Protein AF-A0A968W0M1-F1 (afdb_monomer_lite)

Secondary structure (DSSP, 8-state):
-PEEEE---TTHHHHHHHTT--GGGEEEEE-----HHHHTTHHHHHHHHHHTT--S-EEEE--GGGHHHHHHHHHHH--TTTS-EEEE---SSS-EEEEE-SSEEEEEEE--SSS--EEEEEEEPPPPPEEPHHHHHHTT--HHHHHHHHTT--EE-TTSPEEPHHHHEE-SSPPPEEEE--S----GGGTTT-

Sequence (194 aa):
MGVFLFDCGEGTQLQLRRNRAPFGKINTILISHMHGDHVFGLFGLFSTFALLGLKHEITVIGPSEINPLIDFYKKHYGYTDMMPIAVVNPLPNEASLVLETSNVNIHAVPLTHKTTCFAYVVAEKPLDLNLRKDALQKYNIPVRSIYGIKKGGDFTLENGSVIPNHQLTLLPYKPRKYAFVTDTVYKESMCHIL

Radius of gyration: 22.19 Å; chains: 1; bounding box: 48×44×64 Å

Structure (mmCIF, N/CA/C/O backbone):
data_AF-A0A968W0M1-F1
#
_entry.id   AF-A0A968W0M1-F1
#
loop_
_atom_site.group_PDB
_atom_site.id
_atom_site.type_symbol
_atom_site.label_atom_id
_atom_site.label_alt_id
_atom_site.label_comp_id
_atom_site.label_asym_id
_atom_site.label_entity_id
_atom_site.label_seq_id
_atom_site.pdbx_PDB_ins_code
_atom_site.Cartn_x
_atom_site.Cartn_y
_atom_site.Cartn_z
_atom_site.occupancy
_atom_site.B_iso_or_equiv
_atom_site.auth_seq_id
_atom_site.auth_comp_id
_atom_site.auth_asym_id
_atom_site.auth_atom_id
_atom_site.pdbx_PDB_model_num
ATOM 1 N N . MET A 1 1 ? -6.845 10.656 4.278 1.00 54.47 1 MET A N 1
ATOM 2 C CA . MET A 1 1 ? -6.725 9.286 3.734 1.00 54.47 1 MET A CA 1
ATOM 3 C C . MET A 1 1 ? -5.915 9.381 2.458 1.00 54.47 1 MET A C 1
ATOM 5 O O . MET A 1 1 ? -6.266 10.207 1.621 1.00 54.47 1 MET A O 1
ATOM 9 N N . GLY A 1 2 ? -4.809 8.641 2.372 1.00 75.44 2 GLY A N 1
ATOM 10 C CA . GLY A 1 2 ? -4.030 8.536 1.137 1.00 75.44 2 GLY A CA 1
ATOM 11 C C . GLY A 1 2 ? -4.812 7.775 0.070 1.00 75.44 2 GLY A C 1
ATOM 12 O O . GLY A 1 2 ? -5.738 7.030 0.400 1.00 75.44 2 GLY A O 1
ATOM 13 N N . VAL A 1 3 ? -4.482 8.007 -1.196 1.00 91.94 3 VAL A N 1
ATOM 14 C CA . VAL A 1 3 ? -5.005 7.233 -2.326 1.00 91.94 3 VAL A CA 1
ATOM 15 C C . VAL A 1 3 ? -3.931 6.238 -2.746 1.00 91.94 3 VAL A C 1
ATOM 17 O O . VAL A 1 3 ? -2.769 6.611 -2.909 1.00 91.94 3 VAL A O 1
ATOM 20 N N . PHE A 1 4 ? -4.331 4.982 -2.920 1.00 95.88 4 PHE A N 1
ATOM 21 C CA . PHE A 1 4 ? -3.458 3.912 -3.386 1.00 95.88 4 PHE A CA 1
ATOM 22 C C . PHE A 1 4 ? -3.672 3.686 -4.878 1.00 95.88 4 PHE A C 1
ATOM 24 O O . PHE A 1 4 ? -4.815 3.614 -5.336 1.00 95.88 4 PHE A O 1
ATOM 31 N N . LEU A 1 5 ? -2.577 3.584 -5.623 1.00 97.69 5 LEU A N 1
ATOM 32 C CA . LEU A 1 5 ? -2.582 3.204 -7.030 1.00 97.69 5 LEU A CA 1
ATOM 33 C C . LEU A 1 5 ? -2.013 1.789 -7.151 1.00 97.69 5 LEU A C 1
ATOM 35 O O . LEU A 1 5 ? -0.884 1.560 -6.734 1.00 97.69 5 LEU A O 1
ATOM 39 N N . PHE A 1 6 ? -2.788 0.858 -7.701 1.00 98.06 6 PHE A N 1
ATOM 40 C CA . PHE A 1 6 ? -2.331 -0.500 -7.996 1.00 98.06 6 PHE A CA 1
ATOM 41 C C . PHE A 1 6 ? -1.929 -0.574 -9.464 1.00 98.06 6 PHE A C 1
ATOM 43 O O . PHE A 1 6 ? -2.760 -0.304 -10.331 1.00 98.06 6 PHE A O 1
ATOM 50 N N . ASP A 1 7 ? -0.668 -0.919 -9.704 1.00 98.44 7 ASP A N 1
ATOM 51 C CA . ASP A 1 7 ? 0.021 -0.866 -10.988 1.00 98.44 7 ASP A CA 1
ATOM 52 C C . ASP A 1 7 ? -0.008 0.509 -11.677 1.00 98.44 7 ASP A C 1
ATOM 54 O O . ASP A 1 7 ? -0.751 1.433 -11.340 1.00 98.44 7 ASP A O 1
ATOM 58 N N . CYS A 1 8 ? 0.890 0.693 -12.635 1.00 98.31 8 CYS A N 1
ATOM 59 C CA . CYS A 1 8 ? 1.039 1.938 -13.370 1.00 98.31 8 CYS A CA 1
ATOM 60 C C . CYS A 1 8 ? 1.467 1.663 -14.813 1.00 98.31 8 CYS A C 1
ATOM 62 O O . CYS A 1 8 ? 2.592 1.950 -15.225 1.00 98.31 8 CYS A O 1
ATOM 64 N N . GLY A 1 9 ? 0.539 1.115 -15.594 1.00 98.12 9 GLY A N 1
ATOM 65 C CA . GLY A 1 9 ? 0.711 0.928 -17.030 1.00 98.12 9 GLY A CA 1
ATOM 66 C C . GLY A 1 9 ? 0.814 2.235 -17.808 1.00 98.12 9 GLY A C 1
ATOM 67 O O . GLY A 1 9 ? 0.493 3.322 -17.307 1.00 98.12 9 GLY A O 1
ATOM 68 N N . GLU A 1 10 ? 1.249 2.139 -19.061 1.00 98.38 10 GLU A N 1
ATOM 69 C CA . GLU A 1 10 ? 1.346 3.293 -19.951 1.00 98.38 10 GLU A CA 1
ATOM 70 C C . GLU A 1 10 ? 0.016 4.070 -20.019 1.00 98.38 10 GLU A C 1
ATOM 72 O O . GLU A 1 10 ? -1.078 3.509 -20.065 1.00 98.38 10 GLU A O 1
ATOM 77 N N . GLY A 1 11 ? 0.095 5.402 -19.978 1.00 96.75 11 GLY A N 1
ATOM 78 C CA . GLY A 1 11 ? -1.090 6.259 -20.052 1.00 96.75 11 GLY A CA 1
ATOM 79 C C . GLY A 1 11 ? -1.921 6.344 -18.765 1.00 96.75 11 GLY A C 1
ATOM 80 O O . GLY A 1 11 ? -2.905 7.089 -18.753 1.00 96.75 11 GLY A O 1
ATOM 81 N N . THR A 1 12 ? -1.520 5.692 -17.664 1.00 97.81 12 THR A N 1
ATOM 82 C CA . THR A 1 12 ? -2.218 5.764 -16.360 1.00 97.81 12 THR A CA 1
ATOM 83 C C . THR A 1 12 ? -2.524 7.204 -15.940 1.00 97.81 12 THR A C 1
ATOM 85 O O . THR A 1 12 ? -3.661 7.527 -15.600 1.00 97.81 12 THR A O 1
ATOM 88 N N . GLN A 1 13 ? -1.559 8.121 -16.058 1.00 95.50 13 GLN A N 1
ATOM 89 C CA . GLN A 1 13 ? -1.766 9.541 -15.742 1.00 95.50 13 GLN A CA 1
ATOM 90 C C . GLN A 1 13 ? -2.890 10.205 -16.562 1.00 95.50 13 GLN A C 1
ATOM 92 O O . GLN A 1 13 ? -3.645 11.032 -16.045 1.00 95.50 13 GLN A O 1
ATOM 97 N N . LEU A 1 14 ? -3.040 9.824 -17.836 1.00 96.12 14 LEU A N 1
ATOM 98 C CA . LEU A 1 14 ? -4.084 10.349 -18.713 1.00 96.12 14 LEU A CA 1
ATOM 99 C C . LEU A 1 14 ? -5.446 9.808 -18.281 1.00 96.12 14 LEU A C 1
ATOM 101 O O . LEU A 1 14 ? -6.414 10.567 -18.236 1.00 96.12 14 LEU A O 1
ATOM 105 N N . GLN A 1 15 ? -5.515 8.524 -17.921 1.00 97.25 15 GLN A N 1
ATOM 106 C CA . GLN A 1 15 ? -6.741 7.892 -17.433 1.00 97.25 15 GLN A CA 1
ATOM 107 C C . GLN A 1 15 ? -7.182 8.466 -16.087 1.00 97.25 15 GLN A C 1
ATOM 109 O O . GLN A 1 15 ? -8.361 8.781 -15.918 1.00 97.25 15 GLN A O 1
ATOM 114 N N . LEU A 1 16 ? -6.246 8.693 -15.163 1.00 96.00 16 LEU A N 1
ATOM 115 C CA . LEU A 1 16 ? -6.521 9.348 -13.884 1.00 96.00 16 LEU A CA 1
ATOM 116 C C . LEU A 1 16 ? -7.116 10.745 -14.095 1.00 96.00 16 LEU A C 1
ATOM 118 O O . LEU A 1 16 ? -8.145 11.080 -13.506 1.00 96.00 16 LEU A O 1
ATOM 122 N N . ARG A 1 17 ? -6.523 11.544 -14.990 1.00 93.44 17 ARG A N 1
ATOM 123 C CA . ARG A 1 17 ? -7.027 12.884 -15.316 1.00 93.44 17 ARG A CA 1
ATOM 124 C C . ARG A 1 17 ? -8.404 12.839 -15.982 1.00 93.44 17 ARG A C 1
ATOM 126 O O . ARG A 1 17 ? -9.290 13.590 -15.578 1.00 93.44 17 ARG A O 1
ATOM 133 N N . ARG A 1 18 ? -8.596 11.966 -16.978 1.00 96.69 18 ARG A N 1
ATOM 134 C CA . ARG A 1 18 ? -9.872 11.800 -17.703 1.00 96.69 18 ARG A CA 1
ATOM 135 C C . ARG A 1 18 ? -11.020 11.449 -16.761 1.00 96.69 18 ARG A C 1
ATOM 137 O O . ARG A 1 18 ? -12.084 12.051 -16.854 1.00 96.69 18 ARG A O 1
ATOM 144 N N . ASN A 1 19 ? -10.774 10.542 -15.820 1.00 96.31 19 ASN A N 1
ATOM 145 C CA . ASN A 1 19 ? -11.776 10.086 -14.857 1.00 96.31 19 ASN A CA 1
ATOM 146 C C . ASN A 1 19 ? -11.888 10.983 -13.616 1.00 96.31 19 ASN A C 1
ATOM 148 O O . ASN A 1 19 ? -12.585 10.629 -12.669 1.00 96.31 19 ASN A O 1
ATOM 152 N N . ARG A 1 20 ? -11.208 12.141 -13.598 1.00 93.94 20 ARG A N 1
ATOM 153 C CA . ARG A 1 20 ? -11.171 13.064 -12.449 1.00 93.94 20 ARG A CA 1
ATOM 154 C C . ARG A 1 20 ? -10.776 12.355 -11.145 1.00 93.94 20 ARG A C 1
ATOM 156 O O . ARG A 1 20 ? -11.216 12.744 -10.063 1.00 93.94 20 ARG A O 1
ATOM 163 N N . ALA A 1 21 ? -9.948 11.315 -11.250 1.00 93.44 21 ALA A N 1
ATOM 164 C CA . ALA A 1 21 ? -9.422 10.617 -10.093 1.00 93.44 21 ALA A CA 1
ATOM 165 C C . ALA A 1 21 ? -8.549 11.592 -9.285 1.00 93.44 21 ALA A C 1
ATOM 167 O O . ALA A 1 21 ? -7.845 12.419 -9.875 1.00 93.44 21 ALA A O 1
ATOM 168 N N . PRO A 1 22 ? -8.563 11.522 -7.944 1.00 89.81 22 PRO A N 1
ATOM 169 C CA . PRO A 1 22 ? -7.821 12.438 -7.082 1.00 89.81 22 PRO A CA 1
ATOM 170 C C . PRO A 1 22 ? -6.317 12.110 -7.071 1.00 89.81 22 PRO A C 1
ATOM 172 O O . PRO A 1 22 ? -5.747 11.812 -6.026 1.00 89.81 22 PRO A O 1
ATOM 175 N N . PHE A 1 23 ? -5.657 12.155 -8.228 1.00 88.31 23 PHE A N 1
ATOM 176 C CA . PHE A 1 23 ? -4.290 11.664 -8.384 1.00 88.31 23 PHE A CA 1
ATOM 177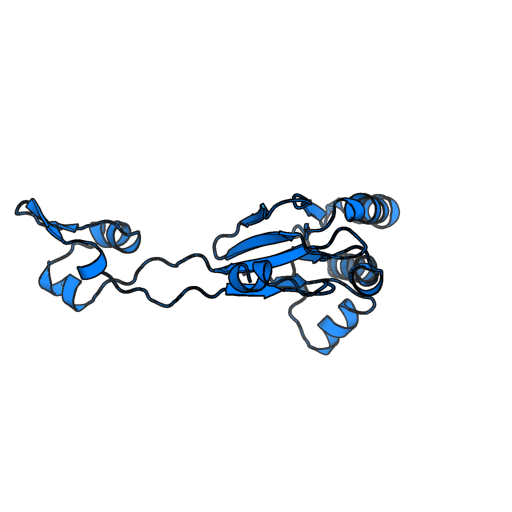 C C . PHE A 1 23 ? -3.254 12.472 -7.588 1.00 88.31 23 PHE A C 1
ATOM 179 O O . PHE A 1 23 ? -2.265 11.907 -7.145 1.00 88.31 23 PHE A O 1
ATOM 186 N N . GLY A 1 24 ? -3.516 13.752 -7.294 1.00 88.94 24 GLY A N 1
ATOM 187 C CA . GLY A 1 24 ? -2.685 14.549 -6.379 1.00 88.94 24 GLY A CA 1
ATOM 188 C C . GLY A 1 24 ? -2.722 14.082 -4.916 1.00 88.94 24 GLY A C 1
ATOM 189 O O . GLY A 1 24 ? -1.920 14.541 -4.111 1.00 88.94 24 GLY A O 1
ATOM 190 N N . LYS A 1 25 ? -3.642 13.175 -4.557 1.00 91.88 25 LYS A N 1
ATOM 191 C CA . LYS A 1 25 ? -3.696 12.512 -3.243 1.00 91.88 25 LYS A CA 1
ATOM 192 C C . LYS A 1 25 ? -3.039 11.127 -3.251 1.00 91.88 25 LYS A C 1
ATOM 194 O O . LYS A 1 25 ? -3.062 10.455 -2.217 1.00 91.88 25 LYS A O 1
ATOM 199 N N . ILE A 1 26 ? -2.510 10.680 -4.394 1.00 94.88 26 ILE A N 1
ATOM 200 C CA . ILE A 1 26 ? -1.759 9.427 -4.475 1.00 94.88 26 ILE A CA 1
ATOM 201 C C . ILE A 1 26 ? -0.446 9.626 -3.731 1.00 94.88 26 ILE A C 1
ATOM 203 O O . ILE A 1 26 ? 0.316 10.546 -4.024 1.00 94.88 26 ILE A O 1
ATOM 207 N N . ASN A 1 27 ? -0.211 8.766 -2.752 1.00 93.12 27 ASN A N 1
ATOM 208 C CA . ASN A 1 27 ? 1.012 8.743 -1.957 1.00 93.12 27 ASN A CA 1
ATOM 209 C C . ASN A 1 27 ? 1.624 7.341 -1.872 1.00 93.12 27 ASN A C 1
ATOM 211 O O . ASN A 1 27 ? 2.751 7.202 -1.410 1.00 93.12 27 ASN A O 1
ATOM 215 N N . THR A 1 28 ? 0.918 6.310 -2.343 1.00 96.94 28 THR A N 1
ATOM 216 C CA . THR A 1 28 ? 1.464 4.959 -2.463 1.00 96.94 28 THR A CA 1
ATOM 217 C C . THR A 1 28 ? 1.092 4.353 -3.808 1.00 96.94 28 THR A C 1
ATOM 219 O O . THR A 1 28 ? -0.075 4.377 -4.208 1.00 96.94 28 THR A O 1
ATOM 222 N N . ILE A 1 29 ? 2.090 3.796 -4.486 1.00 98.12 29 ILE A N 1
ATOM 223 C CA . ILE A 1 29 ? 1.943 3.031 -5.723 1.00 98.12 29 ILE A CA 1
ATOM 224 C C . ILE A 1 29 ? 2.388 1.600 -5.432 1.00 98.12 29 ILE A C 1
ATOM 226 O O . ILE A 1 29 ? 3.498 1.398 -4.948 1.00 98.12 29 ILE A O 1
ATOM 230 N N . LEU A 1 30 ? 1.530 0.622 -5.702 1.00 98.50 30 LEU A N 1
ATOM 231 C CA . LEU A 1 30 ? 1.778 -0.795 -5.467 1.00 98.50 30 LEU A CA 1
ATOM 232 C C . LEU A 1 30 ? 1.913 -1.505 -6.810 1.00 98.50 30 LEU A C 1
ATOM 234 O O . LEU A 1 30 ? 0.930 -1.634 -7.532 1.00 98.50 30 LEU A O 1
ATOM 238 N N . ILE A 1 31 ? 3.121 -1.939 -7.144 1.00 98.69 31 ILE A N 1
ATOM 239 C CA . ILE A 1 31 ? 3.444 -2.644 -8.382 1.00 98.69 31 ILE A CA 1
ATOM 240 C C . ILE A 1 31 ? 3.406 -4.143 -8.119 1.00 98.69 31 ILE A C 1
ATOM 242 O O . ILE A 1 31 ? 4.105 -4.641 -7.234 1.00 98.69 31 ILE A O 1
ATOM 246 N N . SER A 1 32 ? 2.566 -4.860 -8.858 1.00 98.06 32 SER A N 1
ATOM 247 C CA . SER A 1 32 ? 2.407 -6.308 -8.732 1.00 98.06 32 SER A CA 1
ATOM 248 C C . SER A 1 32 ? 3.637 -7.040 -9.260 1.00 98.06 32 SER A C 1
ATOM 250 O O . SER A 1 32 ? 4.184 -7.875 -8.545 1.00 98.06 32 SER A O 1
ATOM 252 N N . HIS A 1 33 ? 4.103 -6.699 -10.465 1.00 97.81 33 HIS A N 1
ATOM 253 C CA . HIS A 1 33 ? 5.263 -7.303 -11.125 1.00 97.81 33 HIS A CA 1
ATOM 254 C C . HIS A 1 33 ? 5.869 -6.379 -12.199 1.00 97.81 33 HIS A C 1
ATOM 256 O O . HIS A 1 33 ? 5.337 -5.310 -12.490 1.00 97.81 33 HIS A O 1
ATOM 262 N N . MET A 1 34 ? 6.998 -6.784 -12.794 1.00 97.62 34 MET A N 1
ATOM 263 C CA . MET A 1 34 ? 7.815 -5.932 -13.679 1.00 97.62 34 MET A CA 1
ATOM 264 C C . MET A 1 34 ? 7.479 -6.013 -15.179 1.00 97.62 34 MET A C 1
ATOM 266 O O . MET A 1 34 ? 8.323 -5.680 -16.013 1.00 97.62 34 MET A O 1
ATOM 270 N N . HIS A 1 35 ? 6.275 -6.446 -15.562 1.00 97.44 35 HIS A N 1
ATOM 271 C CA . HIS A 1 35 ? 5.858 -6.326 -16.961 1.00 97.44 35 HIS A CA 1
ATOM 272 C C . HIS A 1 35 ? 5.541 -4.871 -17.326 1.00 97.44 35 HIS A C 1
ATOM 274 O O . HIS A 1 35 ? 5.097 -4.072 -16.500 1.00 97.44 35 HIS A O 1
ATOM 280 N N . GLY A 1 36 ? 5.813 -4.508 -18.581 1.00 96.06 36 GLY A N 1
ATOM 281 C CA . GLY A 1 36 ? 5.775 -3.120 -19.040 1.00 96.06 36 GLY A CA 1
ATOM 282 C C . GLY A 1 36 ? 4.407 -2.456 -18.906 1.00 96.06 36 GLY A C 1
ATOM 283 O O . GLY A 1 36 ? 4.303 -1.301 -18.494 1.00 96.06 36 GLY A O 1
ATOM 284 N N . ASP A 1 37 ? 3.346 -3.209 -19.153 1.00 96.44 37 ASP A N 1
ATOM 285 C CA . ASP A 1 37 ? 1.956 -2.800 -18.974 1.00 96.44 37 ASP A CA 1
ATOM 286 C C . ASP A 1 37 ? 1.561 -2.545 -17.509 1.00 96.44 37 ASP A C 1
ATOM 288 O O . ASP A 1 37 ? 0.507 -1.962 -17.266 1.00 96.44 37 ASP A O 1
ATOM 292 N N . HIS A 1 38 ? 2.436 -2.851 -16.546 1.00 97.88 38 HIS A N 1
ATOM 293 C CA . HIS A 1 38 ? 2.269 -2.523 -15.129 1.00 97.88 38 HIS A CA 1
ATOM 294 C C . HIS A 1 38 ? 3.214 -1.413 -14.636 1.00 97.88 38 HIS A C 1
ATOM 296 O O . HIS A 1 38 ? 2.975 -0.870 -13.558 1.00 97.88 38 HIS A O 1
ATOM 302 N N . VAL A 1 39 ? 4.259 -1.029 -15.387 1.00 98.12 39 VAL A N 1
ATOM 303 C CA . VAL A 1 39 ? 5.286 -0.074 -14.898 1.00 98.12 39 VAL A CA 1
ATOM 304 C C . VAL A 1 39 ? 5.633 1.080 -15.841 1.00 98.12 39 VAL A C 1
ATOM 306 O O . VAL A 1 39 ? 6.180 2.087 -15.389 1.00 98.12 39 VAL A O 1
ATOM 309 N N . PHE A 1 40 ? 5.320 1.000 -17.137 1.00 97.88 40 PHE A N 1
ATOM 310 C CA . PHE A 1 40 ? 5.723 2.023 -18.117 1.00 97.88 40 PHE A CA 1
ATOM 311 C C . PHE A 1 40 ? 5.102 3.404 -17.862 1.00 97.88 40 PHE A C 1
ATOM 313 O O . PHE A 1 40 ? 5.644 4.423 -18.288 1.00 97.88 40 PHE A O 1
ATOM 320 N N . GLY A 1 41 ? 3.994 3.475 -17.124 1.00 97.81 41 GLY A N 1
ATOM 321 C CA . GLY A 1 41 ? 3.352 4.728 -16.739 1.00 97.81 41 GLY A CA 1
ATOM 322 C C . GLY A 1 41 ? 4.070 5.504 -15.637 1.00 97.81 41 GLY A C 1
ATOM 323 O O . GLY A 1 41 ? 3.803 6.702 -15.494 1.00 97.81 41 GLY A O 1
ATOM 324 N N . LEU A 1 42 ? 4.977 4.870 -14.882 1.00 96.81 42 LEU A N 1
ATOM 325 C CA . LEU A 1 42 ? 5.596 5.462 -13.690 1.00 96.81 42 LEU A CA 1
ATOM 326 C C . LEU A 1 42 ? 6.320 6.772 -13.999 1.00 96.81 42 LEU A C 1
ATOM 328 O O . LEU A 1 42 ? 6.110 7.767 -13.311 1.00 96.81 42 LEU A O 1
ATOM 332 N N . PHE A 1 43 ? 7.129 6.805 -15.059 1.00 94.69 43 PHE A N 1
ATOM 333 C CA . PHE A 1 43 ? 7.934 7.987 -15.385 1.00 94.69 43 PHE A CA 1
ATOM 334 C C . PHE A 1 43 ? 7.058 9.185 -15.741 1.00 94.69 43 PHE A C 1
ATOM 336 O O . PHE A 1 43 ? 7.294 10.293 -15.256 1.00 94.69 43 PHE A O 1
ATOM 343 N N . GLY A 1 44 ? 6.015 8.957 -16.545 1.00 93.75 44 GLY A N 1
ATOM 344 C CA . GLY A 1 44 ? 5.047 9.999 -16.869 1.00 93.75 44 GLY A CA 1
ATOM 345 C C . GLY A 1 44 ? 4.349 10.502 -15.609 1.00 93.75 44 GLY A C 1
ATOM 346 O O . GLY A 1 44 ? 4.307 11.708 -15.368 1.00 93.75 44 GLY A O 1
ATOM 347 N N . LEU A 1 45 ? 3.872 9.580 -14.768 1.00 9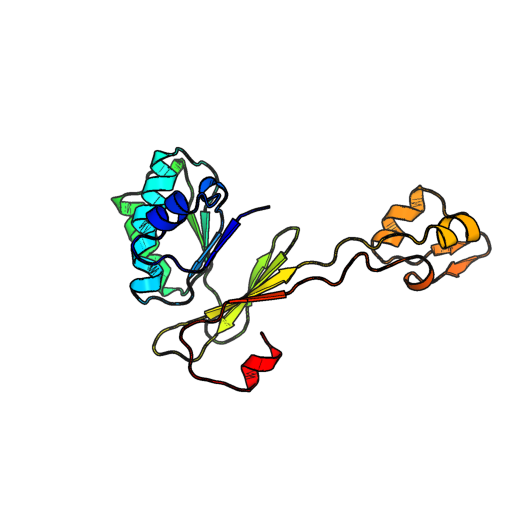5.12 45 LEU A N 1
ATOM 348 C CA . LEU A 1 45 ? 3.165 9.919 -13.539 1.00 95.12 45 LEU A CA 1
ATOM 349 C C . LEU A 1 45 ? 4.034 10.747 -12.580 1.00 95.12 45 LEU A C 1
ATOM 351 O O . LEU A 1 45 ? 3.586 11.796 -12.118 1.00 95.12 45 LEU A O 1
ATOM 355 N N . PHE A 1 46 ? 5.279 10.333 -12.331 1.00 93.94 46 PHE A N 1
ATOM 356 C CA . PHE A 1 46 ? 6.215 11.082 -11.489 1.00 93.94 46 PHE A CA 1
ATOM 357 C C . PHE A 1 46 ? 6.539 12.461 -12.065 1.00 93.94 46 PHE A C 1
ATOM 359 O O . PHE A 1 46 ? 6.558 13.440 -11.320 1.00 93.94 46 PHE A O 1
ATOM 366 N N . SER A 1 47 ? 6.728 12.558 -13.383 1.00 91.06 47 SER A N 1
ATOM 367 C CA . SER A 1 47 ? 6.955 13.843 -14.055 1.00 91.06 47 SER A CA 1
ATOM 368 C C . SER A 1 47 ? 5.758 14.775 -13.866 1.00 91.06 47 SER A C 1
ATOM 370 O O . SER A 1 47 ? 5.924 15.951 -13.554 1.00 91.06 47 SER A O 1
ATOM 372 N N . THR A 1 48 ? 4.536 14.248 -13.980 1.00 91.25 48 THR A N 1
ATOM 373 C CA . THR A 1 48 ? 3.306 15.006 -13.716 1.00 91.25 48 THR A CA 1
ATOM 374 C C . THR A 1 48 ? 3.215 15.459 -12.262 1.00 91.25 48 THR A C 1
ATOM 376 O O . THR A 1 48 ? 2.854 16.607 -12.008 1.00 91.25 48 THR A O 1
ATOM 379 N N . PHE A 1 49 ? 3.551 14.601 -11.298 1.00 91.56 49 PHE A N 1
ATOM 380 C CA . PHE A 1 49 ? 3.561 14.983 -9.883 1.00 91.56 49 PHE A CA 1
ATOM 381 C C . PHE A 1 49 ? 4.561 16.112 -9.605 1.00 91.56 49 PHE A C 1
ATOM 383 O O . PHE A 1 49 ? 4.204 17.091 -8.945 1.00 91.56 49 PHE A O 1
ATOM 390 N N . ALA A 1 50 ? 5.767 16.016 -10.170 1.00 88.75 50 ALA A N 1
ATOM 391 C CA . ALA A 1 50 ? 6.794 17.046 -10.059 1.00 88.75 50 ALA A CA 1
ATOM 392 C C . ALA A 1 50 ? 6.351 18.373 -10.702 1.00 88.75 50 ALA A C 1
ATOM 394 O O . ALA A 1 50 ? 6.467 19.425 -10.078 1.00 88.75 50 ALA A O 1
ATOM 395 N N . LEU A 1 51 ? 5.769 18.333 -11.908 1.00 88.69 51 LEU A N 1
ATOM 396 C CA . LEU A 1 51 ? 5.252 19.520 -12.606 1.00 88.69 51 LEU A CA 1
ATOM 397 C C . LEU A 1 51 ? 4.125 20.223 -11.842 1.00 88.69 51 LEU A C 1
ATOM 399 O O . LEU A 1 51 ? 3.991 21.442 -11.918 1.00 88.69 51 LEU A O 1
ATOM 403 N N . LEU A 1 52 ? 3.316 19.468 -11.100 1.00 88.50 52 LEU A N 1
ATOM 404 C CA . LEU A 1 52 ? 2.271 20.021 -10.237 1.00 88.50 52 LEU A CA 1
ATOM 405 C C . LEU A 1 52 ? 2.802 20.531 -8.893 1.00 88.50 52 LEU A C 1
ATOM 407 O O . LEU A 1 52 ? 2.024 21.058 -8.099 1.00 88.50 52 LEU A O 1
ATOM 411 N N . GLY A 1 53 ? 4.101 20.376 -8.626 1.00 88.50 53 GLY A N 1
ATOM 412 C CA . GLY A 1 53 ? 4.728 20.816 -7.387 1.00 88.50 53 GLY A CA 1
ATOM 413 C C . GLY A 1 53 ? 4.241 20.046 -6.161 1.00 88.50 53 GLY A C 1
ATOM 414 O O . GLY A 1 53 ? 4.159 20.629 -5.078 1.00 88.50 53 GLY A O 1
ATOM 415 N N . LEU A 1 54 ? 3.883 18.764 -6.315 1.00 88.81 54 LEU A N 1
ATOM 416 C CA . LEU A 1 54 ? 3.565 17.907 -5.172 1.00 88.81 54 LEU A CA 1
ATOM 417 C C . LEU A 1 54 ? 4.821 17.725 -4.315 1.00 88.81 54 LEU A C 1
ATOM 419 O O . LEU A 1 54 ? 5.892 17.440 -4.842 1.00 88.81 54 LEU A O 1
ATOM 423 N N . LYS A 1 55 ? 4.678 17.920 -2.999 1.00 87.88 55 LYS A N 1
ATOM 424 C CA . LYS A 1 55 ? 5.809 17.910 -2.053 1.00 87.88 55 LYS A CA 1
ATOM 425 C C . LYS A 1 55 ? 5.803 16.760 -1.055 1.00 87.88 55 LYS A C 1
ATOM 427 O O . LYS A 1 55 ? 6.698 16.653 -0.222 1.00 87.88 55 LYS A O 1
ATOM 432 N N . HIS A 1 56 ? 4.756 15.944 -1.067 1.00 89.31 56 HIS A N 1
ATOM 433 C CA . HIS A 1 56 ? 4.675 14.788 -0.185 1.00 89.31 56 HIS A CA 1
ATOM 434 C C . HIS A 1 56 ? 5.506 13.631 -0.736 1.00 89.31 56 HIS A C 1
ATOM 436 O O . HIS A 1 56 ? 5.713 13.516 -1.942 1.00 89.31 56 HIS A O 1
ATOM 442 N N . GLU A 1 57 ? 5.962 12.767 0.166 1.00 91.50 57 GLU A N 1
ATOM 443 C CA . GLU A 1 57 ? 6.652 11.538 -0.210 1.00 91.50 57 GLU A CA 1
ATOM 444 C C . GLU A 1 57 ? 5.723 10.595 -0.982 1.00 91.50 57 GLU A C 1
ATOM 446 O O . GLU A 1 57 ? 4.552 10.418 -0.627 1.00 91.50 57 GLU A O 1
ATOM 451 N N . ILE A 1 58 ? 6.269 9.973 -2.026 1.00 94.06 58 ILE A N 1
ATOM 452 C CA . ILE A 1 58 ? 5.635 8.884 -2.762 1.00 94.06 58 ILE A CA 1
ATOM 453 C C . ILE A 1 58 ? 6.305 7.572 -2.359 1.00 94.06 58 ILE A C 1
ATOM 455 O O . ILE A 1 58 ? 7.486 7.359 -2.629 1.00 94.06 58 ILE A O 1
ATOM 459 N N . THR A 1 59 ? 5.549 6.667 -1.750 1.00 96.56 59 THR A N 1
ATOM 460 C CA . THR A 1 59 ? 6.007 5.303 -1.476 1.00 96.56 59 THR A CA 1
ATOM 461 C C . THR A 1 59 ? 5.705 4.407 -2.674 1.00 96.56 59 THR A C 1
ATOM 463 O O . THR A 1 59 ? 4.554 4.267 -3.084 1.00 96.56 59 THR A O 1
ATOM 466 N N . VAL A 1 60 ? 6.722 3.765 -3.231 1.00 98.12 60 VAL A N 1
ATOM 467 C CA . VAL A 1 60 ? 6.579 2.735 -4.261 1.00 98.12 60 VAL A CA 1
ATOM 468 C C . VAL A 1 60 ? 6.816 1.379 -3.610 1.00 98.12 60 VAL A C 1
ATOM 470 O O . VAL A 1 60 ? 7.884 1.128 -3.063 1.00 98.12 60 VAL A O 1
ATOM 473 N N . ILE A 1 61 ? 5.816 0.509 -3.650 1.00 98.62 61 ILE A N 1
ATOM 474 C CA . ILE A 1 61 ? 5.885 -0.851 -3.119 1.00 98.62 61 ILE A CA 1
ATOM 475 C C . ILE A 1 61 ? 5.911 -1.804 -4.306 1.00 98.62 61 ILE A C 1
ATOM 477 O O . ILE A 1 61 ? 5.037 -1.717 -5.163 1.00 98.62 61 ILE A O 1
ATOM 481 N N . GLY A 1 62 ? 6.892 -2.694 -4.387 1.00 98.06 62 GLY A N 1
ATOM 482 C CA . GLY A 1 62 ? 6.977 -3.632 -5.505 1.00 98.06 62 GLY A CA 1
ATOM 483 C C . GLY A 1 62 ? 8.195 -4.547 -5.453 1.00 98.06 62 GLY A C 1
ATOM 484 O O . GLY A 1 62 ? 9.019 -4.411 -4.543 1.00 98.06 62 GLY A O 1
ATOM 485 N N . PRO A 1 63 ? 8.324 -5.472 -6.422 1.00 97.50 63 PRO A N 1
ATOM 486 C CA . PRO A 1 63 ? 9.474 -6.368 -6.528 1.00 97.50 63 PRO A CA 1
ATOM 487 C C . PRO A 1 63 ? 10.809 -5.617 -6.456 1.00 97.50 63 PRO A C 1
ATOM 489 O O . PRO A 1 63 ? 10.890 -4.461 -6.870 1.00 97.50 63 PRO A O 1
ATOM 492 N N . SER A 1 64 ? 11.861 -6.249 -5.929 1.00 97.69 64 SER A N 1
ATOM 493 C CA . SER A 1 64 ? 13.180 -5.608 -5.761 1.00 97.69 64 SER A CA 1
ATOM 494 C C . SER A 1 64 ? 13.779 -5.125 -7.085 1.00 97.69 64 SER A C 1
ATOM 496 O O . SER A 1 64 ? 14.536 -4.154 -7.126 1.00 97.69 64 SER A O 1
ATOM 498 N N . GLU A 1 65 ? 13.358 -5.742 -8.181 1.00 97.31 65 GLU A N 1
ATOM 499 C CA . GLU A 1 65 ? 13.665 -5.399 -9.561 1.00 97.31 65 GLU A CA 1
ATOM 500 C C . GLU A 1 65 ? 13.166 -4.000 -9.972 1.00 97.31 65 GLU A C 1
ATOM 502 O O . GLU A 1 65 ? 13.621 -3.470 -10.986 1.00 97.31 65 GLU A O 1
ATOM 507 N N . ILE A 1 66 ? 12.278 -3.361 -9.198 1.00 97.81 66 ILE A N 1
ATOM 508 C CA . ILE A 1 66 ? 11.854 -1.976 -9.443 1.00 97.81 66 ILE A CA 1
ATOM 509 C C . ILE A 1 66 ? 12.921 -0.953 -9.037 1.00 97.81 66 ILE A C 1
ATOM 511 O O . ILE A 1 66 ? 12.943 0.154 -9.578 1.00 97.81 66 ILE A O 1
ATOM 515 N N . ASN A 1 67 ? 13.824 -1.299 -8.114 1.00 97.75 67 ASN A N 1
ATOM 516 C CA . ASN A 1 67 ? 14.784 -0.349 -7.545 1.00 97.75 67 ASN A CA 1
ATOM 517 C C . ASN A 1 67 ? 15.666 0.303 -8.625 1.00 97.75 67 ASN A C 1
ATOM 519 O O . ASN A 1 67 ? 15.692 1.532 -8.678 1.00 97.75 67 ASN A O 1
ATOM 523 N N . PRO A 1 68 ? 16.284 -0.448 -9.564 1.00 97.31 68 PRO A N 1
ATOM 524 C CA . PRO A 1 68 ? 17.083 0.156 -10.630 1.00 97.31 68 PRO A CA 1
ATOM 525 C C . PRO A 1 68 ? 16.284 1.112 -11.525 1.00 97.31 68 PRO A C 1
ATOM 527 O O . PRO A 1 68 ? 16.829 2.111 -11.990 1.00 97.31 68 PRO A O 1
ATOM 530 N N . LEU A 1 69 ? 14.993 0.839 -11.755 1.00 95.75 69 LEU A N 1
ATOM 531 C CA . LEU A 1 69 ? 14.112 1.703 -12.545 1.00 95.75 69 LEU A CA 1
ATOM 532 C C . LEU A 1 69 ? 13.856 3.036 -11.825 1.00 95.75 69 LEU A C 1
ATOM 534 O O . LEU A 1 69 ? 13.927 4.104 -12.439 1.00 95.75 69 LEU A O 1
ATOM 538 N N . ILE A 1 70 ? 13.583 2.980 -10.518 1.00 95.50 70 ILE A N 1
ATOM 539 C CA . ILE A 1 70 ? 13.380 4.171 -9.686 1.00 95.50 70 ILE A CA 1
ATOM 540 C C . ILE A 1 70 ? 14.683 4.960 -9.541 1.00 95.50 70 ILE A C 1
ATOM 542 O O . ILE A 1 70 ? 14.669 6.183 -9.673 1.00 95.50 70 ILE A O 1
ATOM 546 N N . ASP A 1 71 ? 15.811 4.290 -9.324 1.00 94.81 71 ASP A N 1
ATOM 547 C CA . ASP A 1 71 ? 17.119 4.934 -9.199 1.00 94.81 71 ASP A CA 1
ATOM 548 C C . ASP A 1 71 ? 17.543 5.603 -10.506 1.00 94.81 71 ASP A C 1
ATOM 550 O O . ASP A 1 71 ? 18.038 6.732 -10.493 1.00 94.81 71 ASP A O 1
ATOM 554 N N . PHE A 1 72 ? 17.277 4.962 -11.648 1.00 94.88 72 PHE A N 1
ATOM 555 C CA . PHE A 1 72 ? 17.465 5.570 -12.961 1.00 94.88 72 PHE A CA 1
ATOM 556 C C . PHE A 1 72 ? 16.629 6.845 -13.106 1.00 94.88 72 PHE A C 1
ATOM 558 O O . PHE A 1 72 ? 17.161 7.889 -13.490 1.00 94.88 72 PHE A O 1
ATOM 565 N N . TYR A 1 73 ? 15.342 6.794 -12.745 1.00 92.94 73 TYR A N 1
ATOM 566 C CA . TYR A 1 73 ? 14.480 7.972 -12.786 1.00 92.94 73 TYR A CA 1
ATOM 567 C C . TYR A 1 73 ? 15.018 9.103 -11.906 1.00 92.94 73 TYR A C 1
ATOM 569 O O . TYR A 1 73 ? 15.182 10.228 -12.378 1.00 92.94 73 TYR A O 1
ATOM 577 N N . LYS A 1 74 ? 15.347 8.800 -10.645 1.00 90.69 74 LYS A N 1
ATOM 578 C CA . LYS A 1 74 ? 15.900 9.769 -9.690 1.00 90.69 74 LYS A CA 1
ATOM 579 C C . LYS A 1 74 ? 17.180 10.411 -10.223 1.00 90.69 74 LYS A C 1
ATOM 581 O O . LYS A 1 74 ? 17.310 11.627 -10.173 1.00 90.69 74 LYS A O 1
ATOM 586 N N . LYS A 1 75 ? 18.090 9.607 -10.778 1.00 91.50 75 LYS A N 1
ATOM 587 C CA . LYS A 1 75 ? 19.388 10.060 -11.293 1.00 91.50 75 LYS A CA 1
ATOM 588 C C . LYS A 1 75 ? 19.275 10.975 -12.513 1.00 91.50 75 LYS A C 1
ATOM 590 O O . LYS A 1 75 ? 20.084 11.888 -12.651 1.00 91.50 75 LYS A O 1
ATOM 595 N N . HIS A 1 76 ? 18.337 10.702 -13.419 1.00 90.69 76 HIS A N 1
ATOM 596 C CA . HIS A 1 76 ? 18.302 11.350 -14.736 1.00 90.69 76 HIS A CA 1
ATOM 597 C C . HIS A 1 76 ? 17.191 12.388 -14.905 1.00 90.69 76 HIS A C 1
ATOM 599 O O . HIS A 1 76 ? 17.353 13.320 -15.691 1.00 90.69 76 HIS A O 1
ATOM 605 N N . TYR A 1 77 ? 16.081 12.245 -14.182 1.00 85.56 77 TYR A N 1
ATOM 606 C CA . TYR A 1 77 ? 14.889 13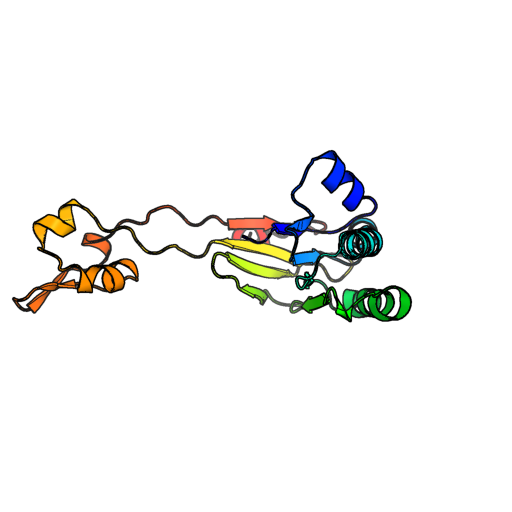.090 -14.331 1.00 85.56 77 TYR A CA 1
ATOM 607 C C . TYR A 1 77 ? 14.399 13.681 -13.006 1.00 85.56 77 TYR A C 1
ATOM 609 O O . TYR A 1 77 ? 13.517 14.538 -12.991 1.00 85.56 77 TYR A O 1
ATOM 617 N N . GLY A 1 78 ? 14.926 13.193 -11.885 1.00 68.69 78 GLY A N 1
ATOM 618 C CA . GLY A 1 78 ? 14.432 13.509 -10.562 1.00 68.69 78 GLY A CA 1
ATOM 619 C C . GLY A 1 78 ? 14.668 14.961 -10.151 1.00 68.69 78 GLY A C 1
ATOM 620 O O . GLY A 1 78 ? 15.783 15.341 -9.822 1.00 68.69 78 GLY A O 1
ATOM 621 N N . TYR A 1 79 ? 13.591 15.738 -10.016 1.00 64.56 79 TYR A N 1
ATOM 622 C CA . TYR A 1 79 ? 13.543 16.932 -9.156 1.00 64.56 79 TYR A CA 1
ATOM 623 C C . TYR A 1 79 ? 13.331 16.521 -7.679 1.00 64.56 79 TYR A C 1
ATOM 625 O O . TYR A 1 79 ? 12.439 17.020 -6.990 1.00 64.56 79 TYR A O 1
ATOM 633 N N . THR A 1 80 ? 14.081 15.515 -7.216 1.00 58.12 80 THR A N 1
ATOM 634 C CA . THR A 1 80 ? 13.751 14.688 -6.037 1.00 58.12 80 THR A CA 1
ATOM 635 C C . THR A 1 80 ? 13.787 15.418 -4.708 1.00 58.12 80 THR A C 1
ATOM 637 O O . THR A 1 80 ? 13.103 14.987 -3.785 1.00 58.12 80 THR A O 1
ATOM 640 N N . ASP A 1 81 ? 14.518 16.527 -4.604 1.00 63.94 81 ASP A N 1
ATOM 641 C CA . ASP A 1 81 ? 14.604 17.286 -3.350 1.00 63.94 81 ASP A CA 1
ATOM 642 C C . ASP A 1 81 ? 13.243 17.859 -2.931 1.00 63.94 81 ASP A C 1
ATOM 644 O O . ASP A 1 81 ? 13.009 18.123 -1.754 1.00 63.94 81 ASP A O 1
ATOM 648 N N . MET A 1 82 ? 12.323 18.033 -3.887 1.00 74.12 82 MET A N 1
ATOM 649 C CA . MET A 1 82 ? 10.974 18.527 -3.614 1.00 74.12 82 MET A CA 1
ATOM 650 C C . MET A 1 82 ? 9.936 17.413 -3.472 1.00 74.12 82 MET A C 1
ATOM 652 O O . MET A 1 82 ? 8.949 17.634 -2.781 1.00 74.12 82 MET A O 1
ATOM 656 N N . MET A 1 83 ? 10.146 16.241 -4.082 1.00 87.56 83 MET A N 1
ATOM 657 C CA . MET A 1 83 ? 9.232 15.093 -4.024 1.00 87.56 83 MET A CA 1
ATOM 658 C C . MET A 1 83 ? 10.029 13.798 -3.786 1.00 87.56 83 MET A C 1
ATOM 660 O O . MET A 1 83 ? 10.480 13.166 -4.751 1.00 87.56 83 MET A O 1
ATOM 664 N N . PRO A 1 84 ? 10.227 13.390 -2.520 1.00 90.38 84 PRO A N 1
ATOM 665 C CA . PRO A 1 84 ? 10.975 12.181 -2.211 1.00 90.38 84 PRO A CA 1
ATOM 666 C C . PRO A 1 84 ? 10.204 10.933 -2.656 1.00 90.38 84 PRO A C 1
ATOM 668 O O . PRO A 1 84 ? 8.978 10.865 -2.556 1.00 90.38 84 PRO A O 1
ATOM 671 N N . ILE A 1 85 ? 10.938 9.933 -3.153 1.00 94.06 85 ILE A N 1
ATOM 672 C CA . ILE A 1 85 ? 10.385 8.628 -3.533 1.00 94.06 85 ILE A CA 1
ATOM 673 C C . ILE A 1 85 ? 11.035 7.558 -2.656 1.00 94.06 85 ILE A C 1
ATOM 675 O O . ILE A 1 85 ? 12.226 7.267 -2.815 1.00 94.06 85 ILE A O 1
ATOM 679 N N . ALA A 1 86 ? 10.257 6.965 -1.755 1.00 95.06 86 ALA A N 1
ATOM 680 C CA . ALA A 1 86 ? 10.664 5.823 -0.942 1.00 95.06 86 ALA A CA 1
ATOM 681 C C . ALA A 1 86 ? 10.299 4.519 -1.659 1.00 95.06 86 ALA A C 1
ATOM 683 O O . ALA A 1 86 ? 9.268 4.456 -2.328 1.00 95.06 86 ALA A O 1
ATOM 684 N N . VAL A 1 87 ? 11.124 3.479 -1.524 1.00 97.75 87 VAL A N 1
ATOM 685 C CA . VAL A 1 87 ? 10.848 2.165 -2.122 1.00 97.75 87 VAL A CA 1
ATOM 686 C C . VAL A 1 87 ? 10.790 1.100 -1.034 1.00 97.75 87 VAL A C 1
ATOM 688 O O . VAL A 1 87 ? 11.650 1.069 -0.156 1.00 97.75 87 VAL A O 1
ATOM 691 N N . VAL A 1 88 ? 9.771 0.244 -1.087 1.00 98.31 88 VAL A N 1
ATOM 692 C CA . VAL A 1 88 ? 9.575 -0.889 -0.176 1.00 98.31 88 VAL A CA 1
ATOM 693 C C . VAL A 1 88 ? 9.475 -2.160 -1.006 1.00 98.31 88 VAL A C 1
ATOM 695 O O . VAL A 1 88 ? 8.607 -2.276 -1.872 1.00 98.31 88 VAL A O 1
ATOM 698 N N . ASN A 1 89 ? 10.343 -3.129 -0.726 1.00 98.31 89 ASN A N 1
ATOM 699 C CA . ASN A 1 89 ? 10.337 -4.406 -1.427 1.00 98.31 89 ASN A CA 1
ATOM 700 C C . ASN A 1 89 ? 9.748 -5.504 -0.530 1.00 98.31 89 ASN A C 1
ATOM 702 O O . ASN A 1 89 ? 10.283 -5.738 0.556 1.00 98.31 89 ASN A O 1
ATOM 706 N N . PRO A 1 90 ? 8.657 -6.171 -0.950 1.00 97.19 90 PRO A N 1
ATOM 707 C CA . PRO A 1 90 ? 8.118 -7.324 -0.239 1.00 97.19 90 PRO A CA 1
ATOM 708 C C . PRO A 1 90 ? 9.094 -8.503 -0.173 1.00 97.19 90 PRO A C 1
ATOM 710 O O . PRO A 1 90 ? 9.987 -8.635 -1.015 1.00 97.19 90 PRO A O 1
ATOM 713 N N . LEU A 1 91 ? 8.864 -9.416 0.774 1.00 93.00 91 LEU A N 1
ATOM 714 C CA . LEU A 1 91 ? 9.572 -10.696 0.799 1.00 93.00 91 LEU A CA 1
ATOM 715 C C . LEU A 1 91 ? 9.049 -11.601 -0.333 1.00 93.00 91 LEU A C 1
ATOM 717 O O . LEU A 1 91 ? 7.842 -11.801 -0.439 1.00 93.00 91 LEU A O 1
ATOM 721 N N . PRO A 1 92 ? 9.920 -12.183 -1.178 1.00 90.12 92 PRO A N 1
ATOM 722 C CA . PRO A 1 92 ? 9.488 -12.886 -2.389 1.00 90.12 92 PRO A CA 1
ATOM 723 C C . PRO A 1 92 ? 8.814 -14.237 -2.127 1.00 90.12 92 PRO A C 1
ATOM 725 O O . PRO A 1 92 ? 8.108 -14.737 -2.995 1.00 90.12 92 PRO A O 1
ATOM 728 N N . ASN A 1 93 ? 9.026 -14.837 -0.952 1.00 89.62 93 ASN A N 1
ATOM 729 C CA . ASN A 1 93 ? 8.634 -16.223 -0.674 1.00 89.62 93 ASN A CA 1
ATOM 730 C C . ASN A 1 93 ? 7.565 -16.363 0.416 1.00 89.62 93 ASN A C 1
ATOM 732 O O . ASN A 1 93 ? 7.062 -17.463 0.636 1.00 89.62 93 ASN A O 1
ATOM 736 N N . GLU A 1 94 ? 7.198 -15.276 1.091 1.00 90.94 94 GLU A N 1
ATOM 737 C CA . GLU A 1 94 ? 6.180 -15.294 2.137 1.00 90.94 94 GLU A CA 1
ATOM 738 C C . GLU A 1 94 ? 5.377 -13.998 2.168 1.00 90.94 94 GLU A C 1
ATOM 740 O O . GLU A 1 94 ? 5.795 -12.970 1.639 1.00 90.94 94 GLU A O 1
ATOM 745 N N . ALA A 1 95 ? 4.192 -14.056 2.777 1.00 93.19 95 ALA A N 1
ATOM 746 C CA . ALA A 1 95 ? 3.382 -12.866 2.958 1.00 93.19 95 ALA A CA 1
ATOM 747 C C . ALA A 1 95 ? 4.069 -11.905 3.936 1.00 93.19 95 ALA A C 1
ATOM 749 O O . ALA A 1 95 ? 4.460 -12.301 5.032 1.00 93.19 95 ALA A O 1
ATOM 750 N N . SER A 1 96 ? 4.162 -10.632 3.565 1.00 94.62 96 SER A N 1
ATOM 751 C CA . SER A 1 96 ? 4.827 -9.608 4.376 1.00 94.62 96 SER A CA 1
ATOM 752 C C . SER A 1 96 ? 3.963 -8.358 4.506 1.00 94.62 96 SER A C 1
ATOM 754 O O . SER A 1 96 ? 3.354 -7.922 3.526 1.00 94.62 96 SER A O 1
ATOM 756 N N . LEU A 1 97 ? 3.922 -7.758 5.699 1.00 97.06 97 LEU A N 1
ATOM 757 C CA . LEU A 1 97 ? 3.344 -6.429 5.909 1.00 97.06 97 LEU A CA 1
ATOM 758 C C . LEU A 1 97 ? 4.246 -5.390 5.229 1.00 97.06 97 LEU A C 1
ATOM 760 O O . LEU A 1 97 ? 5.411 -5.256 5.589 1.00 97.06 97 LEU A O 1
ATOM 764 N N . VAL A 1 98 ? 3.708 -4.666 4.248 1.00 97.69 98 VAL A N 1
ATOM 765 C CA . VAL A 1 98 ? 4.472 -3.713 3.418 1.00 97.69 98 VAL A CA 1
ATOM 766 C C . VAL A 1 98 ? 4.094 -2.261 3.670 1.00 97.69 98 VAL A C 1
ATOM 768 O O . VAL A 1 98 ? 4.861 -1.358 3.350 1.00 97.69 98 VAL A O 1
ATOM 771 N N . LEU A 1 99 ? 2.919 -2.020 4.251 1.00 96.62 99 LEU A N 1
ATOM 772 C CA . LEU A 1 99 ? 2.515 -0.692 4.685 1.00 96.62 99 LEU A CA 1
ATOM 773 C C . LEU A 1 99 ? 1.569 -0.784 5.874 1.00 96.62 99 LEU A C 1
ATOM 775 O O . LEU A 1 99 ? 0.552 -1.479 5.829 1.00 96.62 99 LEU A O 1
ATOM 779 N N . GLU A 1 100 ? 1.864 0.003 6.900 1.00 95.19 100 GLU A N 1
ATOM 780 C CA . GLU A 1 100 ? 0.979 0.225 8.030 1.00 95.19 100 GLU A CA 1
ATOM 781 C C . GLU A 1 100 ? 0.594 1.704 8.094 1.00 95.19 100 GLU A C 1
ATOM 783 O O . GLU A 1 100 ? 1.439 2.591 8.182 1.00 95.19 100 GLU A O 1
ATOM 788 N N . THR A 1 101 ? -0.707 1.980 8.052 1.00 92.12 101 THR A N 1
ATOM 789 C CA . THR A 1 101 ? -1.249 3.333 8.233 1.00 92.12 101 THR A CA 1
ATOM 790 C C . THR A 1 101 ? -2.127 3.380 9.481 1.00 92.12 101 THR A C 1
ATOM 792 O O . THR A 1 101 ? -2.363 2.365 10.134 1.00 92.12 101 THR A O 1
ATOM 795 N N . SER A 1 102 ? -2.685 4.544 9.815 1.00 89.56 102 SER A N 1
ATOM 796 C CA . SER A 1 102 ? -3.659 4.642 10.909 1.00 89.56 102 SER A CA 1
ATOM 797 C C . SER A 1 102 ? -4.965 3.880 10.647 1.00 89.56 102 SER A C 1
ATOM 799 O O . SER A 1 102 ? -5.626 3.497 11.606 1.00 89.56 102 SER A O 1
ATOM 801 N N . ASN A 1 103 ? -5.329 3.632 9.381 1.00 90.06 103 ASN A N 1
ATOM 802 C CA . ASN A 1 103 ? -6.637 3.069 9.015 1.00 90.06 103 ASN A CA 1
ATOM 803 C C . ASN A 1 103 ? -6.565 1.696 8.344 1.00 90.06 103 ASN A C 1
ATOM 805 O O . ASN A 1 103 ? -7.557 0.977 8.351 1.00 90.06 103 ASN A O 1
ATOM 809 N N . VAL A 1 104 ? -5.440 1.343 7.724 1.00 94.44 104 VAL A N 1
ATOM 810 C CA . VAL A 1 104 ? -5.285 0.086 6.980 1.00 94.44 104 VAL A CA 1
ATOM 811 C C . VAL A 1 104 ? -3.903 -0.523 7.174 1.00 94.44 104 VAL A C 1
ATOM 813 O O . VAL A 1 104 ? -2.924 0.208 7.352 1.00 94.44 104 VAL A O 1
ATOM 816 N N . ASN A 1 105 ? -3.851 -1.847 7.059 1.00 96.00 105 ASN A N 1
ATOM 817 C CA . ASN A 1 105 ? -2.642 -2.633 6.843 1.00 96.00 105 ASN A CA 1
ATOM 818 C C . ASN A 1 105 ? -2.650 -3.172 5.414 1.00 96.00 105 ASN A C 1
ATOM 820 O O . ASN A 1 105 ? -3.671 -3.699 4.963 1.00 96.00 105 ASN A O 1
ATOM 824 N N . ILE A 1 106 ? -1.518 -3.075 4.722 1.00 97.06 106 ILE A N 1
ATOM 825 C CA . ILE A 1 106 ? -1.329 -3.676 3.404 1.00 97.06 106 ILE A CA 1
ATOM 826 C C . ILE A 1 106 ? -0.294 -4.784 3.510 1.00 97.06 106 ILE A C 1
ATOM 828 O O . ILE A 1 106 ? 0.838 -4.545 3.931 1.00 97.06 106 ILE A O 1
ATOM 832 N N . HIS A 1 107 ? -0.688 -5.985 3.100 1.00 97.19 107 HIS A N 1
ATOM 833 C CA . HIS A 1 107 ? 0.201 -7.132 2.978 1.00 97.19 107 HIS A CA 1
ATOM 834 C C . HIS A 1 107 ? 0.442 -7.432 1.507 1.00 97.19 107 HIS A C 1
ATOM 836 O O . HIS A 1 107 ? -0.497 -7.420 0.711 1.00 97.19 107 HIS A O 1
ATOM 842 N N . ALA A 1 108 ? 1.687 -7.724 1.163 1.00 97.31 108 ALA A N 1
ATOM 843 C CA . ALA A 1 108 ? 2.037 -8.325 -0.111 1.00 97.31 108 ALA A CA 1
ATOM 844 C C . ALA A 1 108 ? 2.067 -9.844 0.055 1.00 97.31 108 ALA A C 1
ATOM 846 O O . ALA A 1 108 ? 2.600 -10.345 1.047 1.00 97.31 108 ALA A O 1
ATOM 847 N N . VAL A 1 109 ? 1.487 -10.566 -0.899 1.00 95.69 109 VAL A N 1
ATOM 848 C CA . VAL A 1 109 ? 1.423 -12.031 -0.905 1.00 95.69 109 VAL A CA 1
ATOM 849 C C . VAL A 1 109 ? 2.024 -12.531 -2.218 1.00 95.69 109 VAL A C 1
ATOM 851 O O . VAL A 1 109 ? 1.505 -12.161 -3.273 1.00 95.69 109 VAL A O 1
ATOM 854 N N . PRO A 1 110 ? 3.085 -13.357 -2.188 1.00 94.88 110 PRO A N 1
ATOM 855 C CA . PRO A 1 110 ? 3.687 -13.895 -3.402 1.00 94.88 110 PRO A CA 1
ATOM 856 C C . PRO A 1 110 ? 2.693 -14.682 -4.259 1.00 94.88 110 PRO A C 1
ATOM 858 O O . PRO A 1 110 ? 1.937 -15.519 -3.755 1.00 94.88 110 PRO A O 1
ATOM 861 N N . LEU A 1 111 ? 2.723 -14.431 -5.564 1.00 93.69 111 LEU A N 1
ATOM 862 C CA . LEU A 1 111 ? 1.921 -15.112 -6.578 1.00 93.69 111 LEU A CA 1
ATOM 863 C C . LEU A 1 111 ? 2.765 -16.083 -7.402 1.00 93.69 111 LEU A C 1
ATOM 865 O O . LEU A 1 111 ? 3.992 -16.100 -7.339 1.00 93.69 111 LEU A O 1
ATOM 869 N N . THR A 1 112 ? 2.092 -16.936 -8.174 1.00 91.88 112 THR A N 1
ATOM 870 C CA . THR A 1 112 ? 2.759 -17.874 -9.084 1.00 91.88 112 THR A CA 1
ATOM 871 C C . THR A 1 112 ? 2.677 -17.329 -10.505 1.00 91.88 112 THR A C 1
ATOM 873 O O . THR A 1 112 ? 1.666 -17.482 -11.193 1.00 91.88 112 THR A O 1
ATOM 876 N N . HIS A 1 113 ? 3.759 -16.682 -10.929 1.00 92.12 113 HIS A N 1
ATOM 877 C CA . HIS A 1 113 ? 3.883 -16.006 -12.216 1.00 92.12 113 HIS A CA 1
ATOM 878 C C . HIS A 1 113 ? 5.295 -16.199 -12.805 1.00 92.12 113 HIS A C 1
ATOM 880 O O . HIS A 1 113 ? 6.174 -16.751 -12.147 1.00 92.12 113 HIS A O 1
ATOM 886 N N . LYS A 1 114 ? 5.523 -15.787 -14.062 1.00 91.06 114 LYS A N 1
ATOM 887 C CA . LYS A 1 114 ? 6.829 -15.948 -14.741 1.00 91.06 114 LYS A CA 1
ATOM 888 C C . LYS A 1 114 ? 7.945 -15.103 -14.120 1.00 91.06 114 LYS A C 1
ATOM 890 O O . LYS A 1 114 ? 9.109 -15.475 -14.207 1.00 91.06 114 LYS A O 1
ATOM 895 N N . THR A 1 115 ? 7.582 -13.962 -13.549 1.00 92.69 115 THR A N 1
ATOM 896 C CA . THR A 1 115 ? 8.467 -13.036 -12.836 1.00 92.69 115 THR A CA 1
ATOM 897 C C . THR A 1 115 ? 7.984 -12.886 -11.395 1.00 92.69 115 THR A C 1
ATOM 899 O O . THR A 1 115 ? 6.867 -13.304 -11.073 1.00 92.69 115 THR A O 1
ATOM 902 N N . THR A 1 116 ? 8.814 -12.303 -10.526 1.00 95.75 116 THR A N 1
ATOM 903 C CA . THR A 1 116 ? 8.431 -11.955 -9.152 1.00 95.75 116 THR A CA 1
ATOM 904 C C . THR A 1 116 ? 7.138 -11.138 -9.172 1.00 95.75 116 THR A C 1
ATOM 906 O O . THR A 1 116 ? 7.093 -10.058 -9.764 1.00 95.75 116 THR A O 1
ATOM 909 N N . CYS A 1 117 ? 6.082 -11.673 -8.556 1.00 96.44 117 CYS A N 1
ATOM 910 C CA . CYS A 1 117 ? 4.744 -11.102 -8.610 1.00 96.44 117 CYS A CA 1
ATOM 911 C C . CYS A 1 117 ? 4.053 -11.185 -7.251 1.00 96.44 117 CYS A C 1
ATOM 913 O O . CYS A 1 117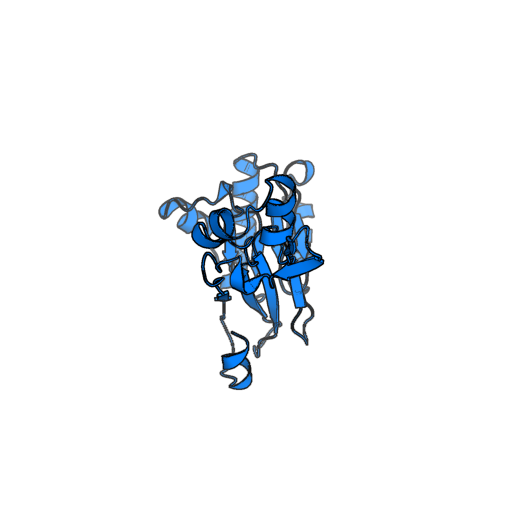 ? 4.170 -12.192 -6.548 1.00 96.44 117 CYS A O 1
ATOM 915 N N . PHE A 1 118 ? 3.309 -10.139 -6.901 1.00 97.00 118 PHE A N 1
ATOM 916 C CA . PHE A 1 118 ? 2.595 -10.038 -5.636 1.00 97.00 118 PHE A CA 1
ATOM 917 C C . PHE A 1 118 ? 1.130 -9.659 -5.834 1.00 97.00 118 PHE A C 1
ATOM 919 O O . PHE A 1 118 ? 0.794 -8.764 -6.609 1.00 97.00 118 PHE A O 1
ATOM 926 N N . ALA A 1 119 ? 0.268 -10.291 -5.044 1.00 96.56 119 ALA A N 1
ATOM 927 C CA . ALA A 1 119 ? -1.039 -9.756 -4.708 1.00 96.56 119 ALA A CA 1
ATOM 928 C C . ALA A 1 119 ? -0.897 -8.778 -3.544 1.00 96.56 119 ALA A C 1
ATOM 930 O O . ALA A 1 119 ? -0.024 -8.938 -2.686 1.00 96.56 119 ALA A O 1
ATOM 931 N N . TYR A 1 120 ? -1.811 -7.818 -3.464 1.00 97.50 120 TYR A N 1
ATOM 932 C CA . TYR A 1 120 ? -1.878 -6.886 -2.345 1.00 97.50 120 TYR A CA 1
ATOM 933 C C . TYR A 1 120 ? -3.204 -7.010 -1.617 1.00 97.50 120 TYR A C 1
ATOM 935 O O . TYR A 1 120 ? -4.273 -6.812 -2.192 1.00 97.50 120 TYR A O 1
ATOM 943 N N . VAL A 1 121 ? -3.129 -7.299 -0.324 1.00 96.50 121 VAL A N 1
ATOM 944 C CA . VAL A 1 121 ? -4.281 -7.403 0.564 1.00 96.50 121 VAL A CA 1
ATOM 945 C C . VAL A 1 121 ? -4.332 -6.171 1.454 1.00 96.50 121 VAL A C 1
ATOM 947 O O . VAL A 1 121 ? -3.510 -6.009 2.356 1.00 96.50 121 VAL A O 1
ATOM 950 N N . VAL A 1 122 ? -5.320 -5.314 1.216 1.00 96.12 122 VAL A N 1
ATOM 951 C CA . VAL A 1 122 ? -5.624 -4.137 2.031 1.00 96.12 122 VAL A CA 1
ATOM 952 C C . VAL A 1 122 ? -6.710 -4.500 3.032 1.00 96.12 122 VAL A C 1
ATOM 954 O O . VAL A 1 122 ? -7.847 -4.782 2.655 1.00 96.12 122 VAL A O 1
ATOM 957 N N . ALA A 1 123 ? -6.372 -4.471 4.315 1.00 94.94 123 ALA A N 1
ATOM 958 C CA . ALA A 1 123 ? -7.305 -4.725 5.403 1.00 94.94 123 ALA A CA 1
ATOM 959 C C . ALA A 1 123 ? -7.495 -3.459 6.239 1.00 94.94 123 ALA A C 1
ATOM 961 O O . ALA A 1 123 ? -6.521 -2.858 6.696 1.00 94.94 123 ALA A O 1
ATOM 962 N N . GLU A 1 124 ? -8.746 -3.056 6.457 1.00 93.75 124 GLU A N 1
ATOM 963 C CA . GLU A 1 124 ? -9.067 -1.988 7.400 1.00 93.75 124 GLU A CA 1
ATOM 964 C C . GLU A 1 124 ? -8.715 -2.408 8.825 1.00 93.75 124 GLU A C 1
ATOM 966 O O . GLU A 1 124 ? -9.017 -3.518 9.269 1.00 93.75 124 GLU A O 1
ATOM 971 N N . LYS A 1 125 ? -8.103 -1.486 9.564 1.00 90.44 125 LYS A N 1
ATOM 972 C CA . LYS A 1 125 ? -7.935 -1.622 11.003 1.00 90.44 125 LYS A CA 1
ATOM 973 C C . LYS A 1 125 ? -9.295 -1.440 11.678 1.00 90.44 125 LYS A C 1
ATOM 975 O O . LYS A 1 125 ? -10.075 -0.583 11.252 1.00 90.44 125 LYS A O 1
ATOM 980 N N . PRO A 1 126 ? -9.597 -2.222 12.725 1.00 84.81 126 PRO A N 1
ATOM 981 C CA . PRO A 1 126 ? -10.805 -2.003 13.500 1.00 84.81 126 PRO A CA 1
ATOM 982 C C . PRO A 1 126 ? -10.775 -0.596 14.106 1.00 84.81 126 PRO A C 1
ATOM 984 O O . PRO A 1 126 ? -9.772 -0.191 14.696 1.00 84.81 126 PRO A O 1
ATOM 987 N N . LEU A 1 127 ? -11.871 0.152 13.954 1.00 82.75 127 LEU A N 1
ATOM 988 C CA . LEU A 1 127 ? -12.060 1.377 14.727 1.00 82.75 127 LEU A CA 1
ATOM 989 C C . LEU A 1 127 ? -12.345 1.041 16.187 1.00 82.75 127 LEU A C 1
ATOM 991 O O . LEU A 1 127 ? -12.754 -0.070 16.532 1.00 82.75 127 LEU A O 1
ATOM 995 N N . ASP A 1 128 ? -12.195 2.063 17.021 1.00 83.69 128 ASP A N 1
ATOM 996 C CA . ASP A 1 128 ? -12.650 2.036 18.401 1.00 83.69 128 ASP A CA 1
ATOM 997 C C . ASP A 1 128 ? -14.120 1.614 18.481 1.00 83.69 128 ASP A C 1
ATOM 999 O O . ASP A 1 128 ? -14.965 2.027 17.677 1.00 83.69 128 ASP A O 1
ATOM 1003 N N . LEU A 1 129 ? -14.429 0.814 19.494 1.00 86.88 129 LEU A N 1
ATOM 1004 C CA . LEU A 1 129 ? -15.771 0.304 19.710 1.00 86.88 129 LEU A CA 1
ATOM 1005 C C . LEU A 1 129 ? -16.719 1.446 20.082 1.00 86.88 129 LEU A C 1
ATOM 1007 O O . LEU A 1 129 ? -16.332 2.416 20.738 1.00 86.88 129 LEU A O 1
ATOM 1011 N N . ASN A 1 130 ? -17.987 1.330 19.700 1.00 88.19 130 ASN A N 1
ATOM 1012 C CA . ASN A 1 130 ? -19.011 2.271 20.139 1.00 88.19 130 ASN A CA 1
ATOM 1013 C C . ASN A 1 130 ? -19.570 1.830 21.486 1.00 88.19 130 ASN A C 1
ATOM 1015 O O . ASN A 1 130 ? -19.875 0.656 21.668 1.00 88.19 130 ASN A O 1
ATOM 1019 N N . LEU A 1 131 ? -19.754 2.763 22.422 1.00 89.31 131 LEU A N 1
ATOM 1020 C CA . LEU A 1 131 ? -20.432 2.429 23.670 1.00 89.31 131 LEU A CA 1
ATOM 1021 C C . LEU A 1 131 ? -21.934 2.258 23.446 1.00 89.31 131 LEU A C 1
ATOM 1023 O O . LEU A 1 131 ? -22.579 3.033 22.734 1.00 89.31 131 LEU A O 1
ATOM 1027 N N . ARG A 1 132 ? -22.491 1.269 24.134 1.00 89.12 132 ARG A N 1
ATOM 1028 C CA . ARG A 1 132 ? -23.925 1.045 24.266 1.00 89.12 132 ARG A CA 1
ATOM 1029 C C . ARG A 1 132 ? -24.548 2.154 25.109 1.00 89.12 132 ARG A C 1
ATOM 1031 O O . ARG A 1 132 ? -24.171 2.349 26.264 1.00 89.12 132 ARG A O 1
ATOM 1038 N N . LYS A 1 133 ? -25.510 2.890 24.540 1.00 87.12 133 LYS A N 1
ATOM 1039 C CA . LYS A 1 133 ? -26.214 3.973 25.257 1.00 87.12 133 LYS A CA 1
ATOM 1040 C C . LYS A 1 133 ? -26.978 3.445 26.476 1.00 87.12 133 LYS A C 1
ATOM 1042 O O . LYS A 1 133 ? -27.005 4.105 27.508 1.00 87.12 133 LYS A O 1
ATOM 1047 N N . ASP A 1 134 ? -27.536 2.244 26.366 1.00 90.00 134 ASP A N 1
ATOM 1048 C CA . ASP A 1 134 ? -28.184 1.510 27.453 1.00 90.00 134 ASP A CA 1
ATOM 1049 C C . ASP A 1 134 ? -27.195 1.142 28.570 1.00 90.00 134 ASP A C 1
ATOM 1051 O O . ASP A 1 134 ? -27.508 1.309 29.747 1.00 90.00 134 ASP A O 1
ATOM 1055 N N . ALA A 1 135 ? -25.971 0.728 28.226 1.00 87.69 135 ALA A N 1
ATOM 1056 C CA . ALA A 1 135 ? -24.940 0.406 29.214 1.00 87.69 135 ALA A CA 1
ATOM 1057 C C . ALA A 1 135 ? -24.429 1.649 29.968 1.00 87.69 135 ALA A C 1
ATOM 1059 O O . ALA A 1 135 ? -24.210 1.571 31.176 1.00 87.69 135 ALA A O 1
ATOM 1060 N N . LEU A 1 136 ? -24.290 2.798 29.288 1.00 85.94 136 LEU A N 1
ATOM 1061 C CA . LEU A 1 136 ? -23.907 4.073 29.917 1.00 85.94 136 LEU A CA 1
ATOM 1062 C C . LEU A 1 136 ? -24.836 4.437 31.078 1.00 85.94 136 LEU A C 1
ATOM 1064 O O . LEU A 1 136 ? -24.363 4.762 32.165 1.00 85.94 136 LEU A O 1
ATOM 1068 N N . GLN A 1 137 ? -26.148 4.363 30.838 1.00 85.19 137 GLN A N 1
ATOM 1069 C CA . GLN A 1 137 ? -27.162 4.697 31.838 1.00 85.19 137 GLN A CA 1
ATOM 1070 C C . GLN A 1 137 ? -27.253 3.625 32.925 1.00 85.19 137 GLN A C 1
ATOM 1072 O O . GLN A 1 137 ? -27.303 3.953 34.106 1.00 85.19 137 GLN A O 1
ATOM 1077 N N . LYS A 1 138 ? -27.228 2.344 32.540 1.00 89.44 138 LYS A N 1
ATOM 1078 C CA . LYS A 1 138 ? -27.373 1.218 33.470 1.00 89.44 138 LYS A CA 1
ATOM 1079 C C . LYS A 1 138 ? -26.234 1.124 34.488 1.00 89.44 138 LYS A C 1
ATOM 1081 O O . LYS A 1 138 ? -26.487 0.800 35.643 1.00 89.44 138 LYS A O 1
ATOM 1086 N N . TYR A 1 139 ? -24.997 1.368 34.058 1.00 88.50 139 TYR A N 1
ATOM 1087 C CA . TYR A 1 139 ? -23.800 1.187 34.890 1.00 88.50 139 TYR A CA 1
ATOM 1088 C C . TYR A 1 139 ? -23.182 2.506 35.374 1.00 88.50 139 TYR A C 1
ATOM 1090 O O . TYR A 1 139 ? -22.105 2.481 35.962 1.00 88.50 139 TYR A O 1
ATOM 1098 N N . ASN A 1 140 ? -23.844 3.643 35.121 1.00 88.25 140 ASN A N 1
ATOM 1099 C CA . ASN A 1 140 ? -23.399 4.988 35.499 1.00 88.25 140 ASN A CA 1
ATOM 1100 C C . ASN A 1 140 ? -21.914 5.251 35.171 1.00 88.25 140 ASN A C 1
ATOM 1102 O O . ASN A 1 140 ? -21.126 5.689 36.009 1.00 88.25 140 ASN A O 1
ATOM 1106 N N . ILE A 1 141 ? -21.517 4.905 33.943 1.00 88.31 141 ILE A N 1
ATOM 1107 C CA . ILE A 1 141 ? -20.111 4.888 33.524 1.00 88.31 141 ILE A CA 1
ATOM 1108 C C . ILE A 1 141 ? -19.581 6.331 33.463 1.00 88.31 141 ILE A C 1
ATOM 1110 O O . ILE A 1 141 ? -20.097 7.136 32.681 1.00 88.31 141 ILE A O 1
ATOM 1114 N N . PRO A 1 142 ? -18.528 6.683 34.223 1.00 89.25 142 PRO A N 1
ATOM 1115 C CA . PRO A 1 142 ? -17.992 8.033 34.225 1.00 89.25 142 PRO A CA 1
ATOM 1116 C C . PRO A 1 142 ? -17.228 8.322 32.928 1.00 89.25 142 PRO A C 1
ATOM 1118 O O . PRO A 1 142 ? -16.576 7.446 32.354 1.00 89.25 142 PRO A O 1
ATOM 1121 N N . VAL A 1 143 ? -17.230 9.590 32.505 1.00 88.06 143 VAL A N 1
ATOM 1122 C CA . VAL A 1 143 ? -16.609 10.040 31.242 1.00 88.06 143 VAL A CA 1
ATOM 1123 C C . VAL A 1 143 ? -15.144 9.604 31.121 1.00 88.06 143 VAL A C 1
ATOM 1125 O O . VAL A 1 143 ? -14.715 9.178 30.051 1.00 88.06 143 VAL A O 1
ATOM 1128 N N . ARG A 1 144 ? -14.394 9.620 32.233 1.00 91.12 144 ARG A N 1
ATOM 1129 C CA . ARG A 1 144 ? -12.984 9.190 32.283 1.00 91.12 144 ARG A CA 1
ATOM 1130 C C . ARG A 1 144 ? -12.758 7.738 31.841 1.00 91.12 144 ARG A C 1
ATOM 1132 O O . ARG A 1 144 ? -11.692 7.423 31.327 1.00 91.12 144 ARG A O 1
ATOM 1139 N N . SER A 1 145 ? -13.747 6.862 32.023 1.00 89.75 145 SER A N 1
ATOM 1140 C CA . SER A 1 145 ? -13.642 5.432 31.710 1.00 89.75 145 SER A CA 1
ATOM 1141 C C . SER A 1 145 ? -14.021 5.114 30.262 1.00 89.75 145 SER A C 1
ATOM 1143 O O . SER A 1 145 ? -13.634 4.068 29.746 1.00 89.75 145 SER A O 1
ATOM 1145 N N . ILE A 1 146 ? -14.724 6.023 29.575 1.00 89.44 146 ILE A N 1
ATOM 1146 C CA . ILE A 1 146 ? -15.233 5.812 28.210 1.00 89.44 146 ILE A CA 1
ATOM 1147 C C . ILE A 1 146 ? -14.099 5.480 27.238 1.00 89.44 146 ILE A C 1
ATOM 1149 O O . ILE A 1 146 ? -14.227 4.540 26.459 1.00 89.44 146 ILE A O 1
ATOM 1153 N N . TYR A 1 147 ? -12.984 6.216 27.283 1.00 89.75 147 TYR A N 1
ATOM 1154 C CA . TYR A 1 147 ? -11.868 6.000 26.357 1.00 89.75 147 TYR A CA 1
ATOM 1155 C C . TYR A 1 147 ? -11.286 4.581 26.470 1.00 89.75 147 TYR A C 1
ATOM 1157 O O . TYR A 1 147 ? -11.136 3.900 25.458 1.00 89.75 147 TYR A O 1
ATOM 1165 N N . GLY A 1 148 ? -11.033 4.108 27.696 1.00 89.44 148 GLY A N 1
ATOM 1166 C CA . GLY A 1 148 ? -10.516 2.757 27.940 1.00 89.44 148 GLY A CA 1
ATOM 1167 C C . GLY A 1 148 ? -11.483 1.667 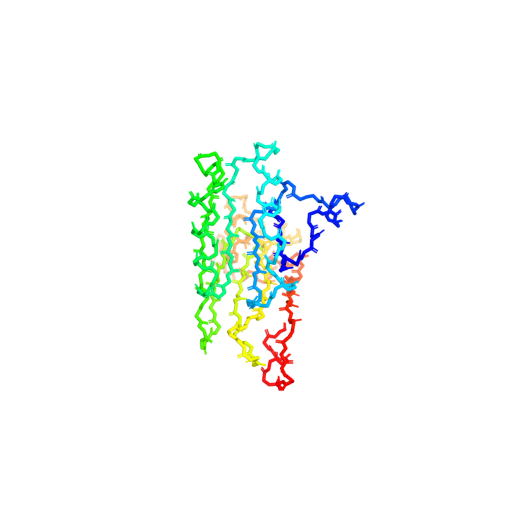27.479 1.00 89.44 148 GLY A C 1
ATOM 1168 O O . GLY A 1 148 ? -11.070 0.713 26.823 1.00 89.44 148 GLY A O 1
ATOM 1169 N N . ILE A 1 149 ? -12.784 1.852 27.720 1.00 90.88 149 ILE A N 1
ATOM 1170 C CA . ILE A 1 149 ? -13.818 0.902 27.289 1.00 90.88 149 ILE A CA 1
ATOM 1171 C C . ILE A 1 149 ? -13.925 0.862 25.759 1.00 90.88 149 ILE A C 1
ATOM 1173 O O . ILE A 1 149 ? -13.984 -0.213 25.165 1.00 90.88 149 ILE A O 1
ATOM 1177 N N . LYS A 1 150 ? -13.875 2.010 25.073 1.00 89.75 150 LYS A N 1
ATOM 1178 C CA . LYS A 1 150 ? -13.869 2.045 23.599 1.00 89.75 150 LYS A CA 1
ATOM 1179 C C . LYS A 1 150 ? -12.637 1.363 22.986 1.00 89.75 150 LYS A C 1
ATOM 1181 O O . LYS A 1 150 ? -12.725 0.858 21.870 1.00 89.75 150 LYS A O 1
ATOM 1186 N N . LYS A 1 151 ? -11.519 1.313 23.718 1.00 87.31 151 LYS A N 1
ATOM 1187 C CA . LYS A 1 151 ? -10.293 0.584 23.348 1.00 87.31 151 LYS A CA 1
ATOM 1188 C C . LYS A 1 151 ? -10.323 -0.912 23.692 1.00 87.31 151 LYS A C 1
ATOM 1190 O O . LYS A 1 151 ? -9.332 -1.594 23.459 1.00 87.31 151 LYS A O 1
ATOM 1195 N N . GLY A 1 152 ? -11.442 -1.422 24.208 1.00 88.62 152 GLY A N 1
ATOM 1196 C CA . GLY A 1 152 ? -11.625 -2.839 24.534 1.00 88.62 152 GLY A CA 1
ATOM 1197 C C . GLY A 1 152 ? -11.458 -3.180 26.016 1.00 88.62 152 GLY A C 1
ATOM 1198 O O . GLY A 1 152 ? -11.535 -4.350 26.368 1.00 88.62 152 GLY A O 1
ATOM 1199 N N . GLY A 1 153 ? -11.251 -2.190 26.888 1.00 90.62 153 GLY A N 1
ATOM 1200 C CA . GLY A 1 153 ? -11.154 -2.414 28.329 1.00 90.62 153 GLY A CA 1
ATOM 1201 C C . GLY A 1 153 ? -12.496 -2.771 28.973 1.00 90.62 153 GLY A C 1
ATOM 1202 O O . GLY A 1 153 ? -13.546 -2.248 28.591 1.00 90.62 153 GLY A O 1
ATOM 1203 N N . ASP A 1 154 ? -12.457 -3.635 29.979 1.00 93.00 154 ASP A N 1
ATOM 1204 C CA . ASP A 1 154 ? -13.601 -3.896 30.853 1.00 93.00 154 ASP A CA 1
ATOM 1205 C C . ASP A 1 154 ? -13.849 -2.710 31.801 1.00 93.00 154 ASP A C 1
ATOM 1207 O O . ASP A 1 154 ? -13.004 -1.821 31.957 1.00 93.00 154 ASP A O 1
ATOM 1211 N N . PHE A 1 155 ? -15.017 -2.681 32.445 1.00 93.31 155 PHE A N 1
ATOM 1212 C CA . PHE A 1 155 ? -15.358 -1.641 33.415 1.00 93.31 155 PHE A CA 1
ATOM 1213 C C . PHE A 1 155 ? -15.602 -2.223 34.803 1.00 93.31 155 PHE A C 1
ATOM 1215 O O . PHE A 1 155 ? -16.492 -3.050 34.985 1.00 93.31 155 PHE A O 1
ATOM 1222 N N . THR A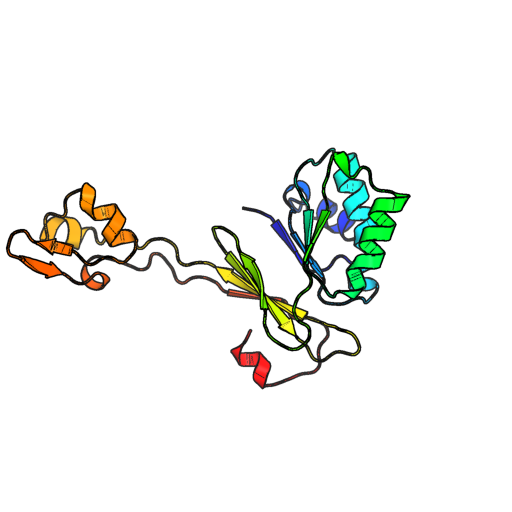 1 156 ? -14.850 -1.746 35.792 1.00 92.44 156 THR A N 1
ATOM 1223 C CA . THR A 1 156 ? -15.044 -2.111 37.199 1.00 92.44 156 THR A CA 1
ATOM 1224 C C . THR A 1 156 ? -15.945 -1.090 37.886 1.00 92.44 156 THR A C 1
ATOM 1226 O O . THR A 1 156 ? -15.647 0.105 37.898 1.00 92.44 156 THR A O 1
ATOM 1229 N N . LEU A 1 157 ? -17.044 -1.571 38.462 1.00 88.94 157 LEU A N 1
ATOM 1230 C CA . LEU A 1 157 ? -17.970 -0.792 39.280 1.00 88.94 157 LEU A CA 1
ATOM 1231 C C . LEU A 1 157 ? -17.354 -0.461 40.647 1.00 88.94 157 LEU A C 1
ATOM 1233 O O . LEU A 1 157 ? -16.439 -1.134 41.117 1.00 88.94 157 LEU A O 1
ATOM 1237 N N . GLU A 1 158 ? -17.910 0.536 41.335 1.00 85.62 158 GLU A N 1
ATOM 1238 C CA . GLU A 1 158 ? -17.460 0.928 42.682 1.00 85.62 158 GLU A CA 1
ATOM 1239 C C . GLU A 1 158 ? -17.602 -0.202 43.714 1.00 85.62 158 GLU A C 1
ATOM 1241 O O . GLU A 1 158 ? -16.831 -0.280 44.664 1.00 85.62 158 GLU A O 1
ATOM 1246 N N . ASN A 1 159 ? -18.540 -1.127 43.492 1.00 86.12 159 ASN A N 1
ATOM 1247 C CA . ASN A 1 159 ? -18.730 -2.320 44.318 1.00 86.12 159 ASN A CA 1
ATOM 1248 C C . ASN A 1 159 ? -17.734 -3.461 44.002 1.00 86.12 159 ASN A C 1
ATOM 1250 O O . ASN A 1 159 ? -17.898 -4.566 44.515 1.00 86.12 159 ASN A O 1
ATOM 1254 N N . GLY A 1 160 ? -16.751 -3.233 43.123 1.00 87.06 160 GLY A N 1
ATOM 1255 C CA . GLY A 1 160 ? -15.741 -4.214 42.712 1.00 87.06 160 GLY A CA 1
ATOM 1256 C C . GLY A 1 160 ? -16.183 -5.194 41.619 1.00 87.06 160 GLY A C 1
ATOM 1257 O O . GLY A 1 160 ? -15.373 -5.999 41.165 1.00 87.06 160 GLY A O 1
ATOM 1258 N N . SER A 1 161 ? -17.435 -5.136 41.155 1.00 90.88 161 SER A N 1
ATOM 1259 C CA . SER A 1 161 ? -17.918 -6.007 40.074 1.00 90.88 161 SER A CA 1
ATOM 1260 C C . SER A 1 161 ? -17.357 -5.574 38.717 1.00 90.88 161 SER A C 1
ATOM 1262 O O . SER A 1 161 ? -17.408 -4.393 38.374 1.00 90.88 161 SER A O 1
ATOM 1264 N N . VAL A 1 162 ? -16.869 -6.527 37.919 1.00 93.19 162 VAL A N 1
ATOM 1265 C CA . VAL A 1 162 ? -16.328 -6.271 36.574 1.00 93.19 162 VAL A CA 1
ATOM 1266 C C . VAL A 1 162 ? -17.392 -6.549 35.519 1.00 93.19 162 VAL A C 1
ATOM 1268 O O . VAL A 1 162 ? -17.961 -7.640 35.465 1.00 93.19 162 VAL A O 1
ATOM 1271 N N . ILE A 1 163 ? -17.650 -5.561 34.668 1.00 92.44 163 ILE A N 1
ATOM 1272 C CA . ILE A 1 163 ? -18.531 -5.681 33.512 1.00 92.44 163 ILE A CA 1
ATOM 1273 C C . ILE A 1 163 ? -17.665 -5.879 32.265 1.00 92.44 163 ILE A C 1
ATOM 1275 O O . ILE A 1 163 ? -16.857 -5.000 31.943 1.00 92.44 163 ILE A O 1
ATOM 1279 N N . PRO A 1 164 ? -17.828 -7.002 31.548 1.00 92.81 164 PRO A N 1
ATOM 1280 C CA . PRO A 1 164 ? -16.993 -7.304 30.401 1.00 92.81 164 PRO A CA 1
ATOM 1281 C C . PRO A 1 164 ? -17.329 -6.397 29.212 1.00 92.81 164 PRO A C 1
ATOM 1283 O O . PRO A 1 164 ? -18.492 -6.051 28.973 1.00 92.81 164 PRO A O 1
ATOM 1286 N N . ASN A 1 165 ? -16.316 -6.055 28.419 1.00 93.19 165 ASN A N 1
ATOM 1287 C CA . ASN A 1 165 ? -16.397 -5.057 27.358 1.00 93.19 165 ASN A CA 1
ATOM 1288 C C . ASN A 1 165 ? -17.516 -5.327 26.344 1.00 93.19 165 ASN A C 1
ATOM 1290 O O . ASN A 1 165 ? -18.242 -4.410 25.973 1.00 93.19 165 ASN A O 1
ATOM 1294 N N . HIS A 1 166 ? -17.720 -6.588 25.956 1.00 90.50 166 HIS A N 1
ATOM 1295 C CA . HIS A 1 166 ? -18.747 -6.976 24.982 1.00 90.50 166 HIS A CA 1
ATOM 1296 C C . HIS A 1 166 ? -20.188 -6.662 25.439 1.00 90.50 166 HIS A C 1
ATOM 1298 O O . HIS A 1 166 ? -21.092 -6.584 24.610 1.00 90.50 166 HIS A O 1
ATOM 1304 N N . GLN A 1 167 ? -20.428 -6.475 26.744 1.00 90.44 167 GLN A N 1
ATOM 1305 C CA . GLN A 1 167 ? -21.722 -6.015 27.271 1.00 90.44 167 GLN A CA 1
ATOM 1306 C C . GLN A 1 167 ? -21.851 -4.487 27.258 1.00 90.44 167 GLN A C 1
ATOM 1308 O O . GLN A 1 167 ? -22.962 -3.962 27.317 1.00 90.44 167 GLN A O 1
ATOM 1313 N N . LEU A 1 168 ? -20.727 -3.775 27.179 1.00 90.00 168 LEU A N 1
ATOM 1314 C CA . LEU A 1 168 ? -20.631 -2.316 27.209 1.00 90.00 168 LEU A CA 1
ATOM 1315 C C . LEU A 1 168 ? -20.552 -1.706 25.812 1.00 90.00 168 LEU A C 1
ATOM 1317 O O . LEU A 1 168 ? -20.856 -0.524 25.638 1.00 90.00 168 LEU A O 1
ATOM 1321 N N . THR A 1 169 ? -20.121 -2.482 24.822 1.00 90.69 169 THR A N 1
ATOM 1322 C CA . THR A 1 169 ? -19.751 -1.969 23.509 1.00 90.69 169 THR A CA 1
ATOM 1323 C C . THR A 1 169 ? -20.467 -2.667 22.358 1.00 90.69 169 THR A C 1
ATOM 1325 O O . THR A 1 169 ? -21.108 -3.706 22.502 1.00 90.69 169 THR A O 1
ATOM 1328 N N . LEU A 1 170 ? -20.396 -2.024 21.198 1.00 87.50 170 LEU A N 1
ATOM 1329 C CA . LEU A 1 170 ? -20.884 -2.484 19.909 1.00 87.50 170 LEU A CA 1
ATOM 1330 C C . LEU A 1 170 ? -19.741 -2.323 18.911 1.00 87.50 170 LEU A C 1
ATOM 1332 O O . LEU A 1 170 ? -19.074 -1.282 18.891 1.00 87.50 170 LEU A O 1
ATOM 1336 N N . LEU A 1 171 ? -19.566 -3.305 18.031 1.00 79.75 171 LEU A N 1
ATOM 1337 C CA . LEU A 1 171 ? -18.745 -3.122 16.841 1.00 79.75 171 LEU A CA 1
ATOM 1338 C C . LEU A 1 171 ? -19.471 -2.149 15.900 1.00 79.75 171 LEU A C 1
ATOM 1340 O O . LEU A 1 171 ? -20.579 -2.462 15.459 1.00 79.75 171 LEU A O 1
ATOM 1344 N N . PRO A 1 172 ? -18.895 -0.971 15.598 1.00 75.50 172 PRO A N 1
ATOM 1345 C CA . PRO A 1 172 ? -19.572 0.036 14.784 1.00 75.50 172 PRO A CA 1
ATOM 1346 C C . PRO A 1 172 ? -19.829 -0.455 13.354 1.00 75.50 172 PRO A C 1
ATOM 1348 O O . PRO A 1 172 ? -20.826 -0.080 12.745 1.00 75.50 172 PRO A O 1
ATOM 1351 N N . TYR A 1 173 ? -18.931 -1.288 12.827 1.00 82.56 173 TYR A N 1
ATOM 1352 C CA . TYR A 1 173 ? -19.039 -1.948 11.531 1.00 82.56 173 TYR A CA 1
ATOM 1353 C C . TYR A 1 173 ? -18.023 -3.099 11.455 1.00 82.56 173 TYR A C 1
ATOM 1355 O O . TYR A 1 173 ? -17.122 -3.206 12.290 1.00 82.56 173 TYR A O 1
ATOM 1363 N N . LYS A 1 174 ? -18.161 -3.961 10.443 1.00 85.19 174 LYS A N 1
ATOM 1364 C CA . LYS A 1 174 ? -17.186 -5.016 10.141 1.00 85.19 174 LYS A CA 1
ATOM 1365 C C . LYS A 1 174 ? -16.063 -4.433 9.267 1.00 85.19 174 LYS A C 1
ATOM 1367 O O . LYS A 1 174 ? -16.387 -3.958 8.176 1.00 85.19 174 LYS A O 1
ATOM 1372 N N . PRO A 1 175 ? -14.785 -4.476 9.693 1.00 90.06 175 PRO A N 1
ATOM 1373 C CA . PRO A 1 175 ? -13.672 -3.991 8.881 1.00 90.06 175 PRO A CA 1
ATOM 1374 C C . PRO A 1 175 ? -13.656 -4.654 7.505 1.00 90.06 175 PRO A C 1
ATOM 1376 O O . PRO A 1 175 ? -13.872 -5.865 7.382 1.00 90.06 175 PRO A O 1
ATOM 1379 N N . ARG A 1 176 ? -13.437 -3.851 6.466 1.00 92.12 176 ARG A N 1
ATOM 1380 C CA . ARG A 1 176 ? -13.398 -4.325 5.084 1.00 92.12 176 ARG A CA 1
ATOM 1381 C C . ARG A 1 176 ? -12.011 -4.842 4.734 1.00 92.12 176 ARG A C 1
ATOM 1383 O O . ARG A 1 176 ? -10.998 -4.401 5.275 1.00 92.12 176 ARG A O 1
ATOM 1390 N N . LYS A 1 177 ? -11.989 -5.759 3.776 1.00 93.06 177 LYS A N 1
ATOM 1391 C CA . LYS A 1 177 ? -10.778 -6.315 3.186 1.00 93.06 177 LYS A CA 1
ATOM 1392 C C . LYS A 1 177 ? -10.928 -6.273 1.670 1.00 93.06 177 LYS A C 1
ATOM 1394 O O . LYS A 1 177 ? -11.993 -6.603 1.153 1.00 93.06 177 LYS A O 1
ATOM 1399 N N . TYR A 1 178 ? -9.888 -5.826 0.985 1.00 94.19 178 TYR A N 1
ATOM 1400 C CA . TYR A 1 178 ? -9.799 -5.774 -0.468 1.00 94.19 178 TYR A CA 1
ATOM 1401 C C . TYR A 1 178 ? -8.513 -6.467 -0.896 1.00 94.19 178 TYR A C 1
ATOM 1403 O O . TYR A 1 178 ? -7.451 -6.178 -0.346 1.00 94.19 178 TYR A O 1
ATOM 1411 N N . ALA A 1 179 ? -8.610 -7.368 -1.865 1.00 94.81 179 ALA A N 1
ATOM 1412 C CA . ALA A 1 179 ? -7.465 -8.069 -2.411 1.00 94.81 179 ALA A CA 1
ATOM 1413 C C . ALA A 1 179 ? -7.316 -7.729 -3.897 1.00 94.81 179 ALA A C 1
ATOM 1415 O O . ALA A 1 179 ? -8.232 -7.950 -4.689 1.00 94.81 179 ALA A O 1
ATOM 1416 N N . PHE A 1 180 ? -6.161 -7.179 -4.257 1.00 95.88 180 PHE A N 1
ATOM 1417 C CA . PHE A 1 180 ? -5.759 -6.942 -5.634 1.00 95.88 180 PHE A CA 1
ATOM 1418 C C . PHE A 1 180 ? -4.906 -8.118 -6.104 1.00 95.88 180 PHE A C 1
ATOM 1420 O O . PHE A 1 180 ? -3.829 -8.363 -5.556 1.00 95.88 180 PHE A O 1
ATOM 1427 N N . VAL A 1 181 ? -5.415 -8.853 -7.090 1.00 93.94 181 VAL A N 1
ATOM 1428 C CA . VAL A 1 181 ? -4.777 -10.039 -7.670 1.00 93.94 181 VAL A CA 1
ATOM 1429 C C . VAL A 1 181 ? -4.804 -9.890 -9.174 1.00 93.94 181 VAL A C 1
ATOM 1431 O O . VAL A 1 181 ? -5.850 -9.592 -9.750 1.00 93.94 181 VAL A O 1
ATOM 1434 N N . THR A 1 182 ? -3.648 -10.090 -9.784 1.00 89.94 182 THR A N 1
ATOM 1435 C CA . THR A 1 182 ? -3.429 -9.935 -11.220 1.00 89.94 182 THR A CA 1
ATOM 1436 C C . THR A 1 182 ? -2.926 -11.263 -11.781 1.00 89.94 182 THR A C 1
ATOM 1438 O O . THR A 1 182 ? -3.170 -12.316 -11.193 1.00 89.94 182 THR A O 1
ATOM 1441 N N . ASP A 1 183 ? -2.259 -11.221 -12.923 1.00 90.50 183 ASP A N 1
ATOM 1442 C CA . ASP A 1 183 ? -1.275 -12.157 -13.456 1.00 90.50 183 ASP A CA 1
ATOM 1443 C C . ASP A 1 183 ? -0.758 -13.233 -12.480 1.00 90.50 183 ASP A C 1
ATOM 1445 O O . ASP A 1 183 ? 0.319 -13.149 -11.894 1.00 90.50 183 ASP A O 1
ATOM 1449 N N . THR A 1 184 ? -1.508 -14.329 -12.372 1.00 92.12 184 THR A N 1
ATOM 1450 C CA . THR A 1 184 ? -1.113 -15.540 -11.647 1.00 92.12 184 THR A CA 1
ATOM 1451 C C . THR A 1 184 ? -1.811 -16.753 -12.240 1.00 92.12 184 THR A C 1
ATOM 1453 O O . THR A 1 184 ? -2.911 -16.656 -12.786 1.00 92.12 184 THR A O 1
ATOM 1456 N N . VAL A 1 185 ? -1.203 -17.929 -12.095 1.00 91.44 185 VAL A N 1
ATOM 1457 C CA . VAL A 1 185 ? -1.944 -19.185 -12.273 1.00 91.44 185 VAL A CA 1
ATOM 1458 C C . VAL A 1 185 ? -2.890 -19.415 -11.093 1.00 91.44 185 VAL A C 1
ATOM 1460 O O . VAL A 1 185 ? -2.644 -18.934 -9.981 1.00 91.44 185 VAL A O 1
ATOM 1463 N N . TYR A 1 186 ? -3.967 -20.167 -11.330 1.00 88.56 186 TYR A N 1
ATOM 1464 C CA . TYR A 1 186 ? -4.889 -20.572 -10.272 1.00 88.56 186 TYR A CA 1
ATOM 1465 C C . TYR A 1 186 ? -4.167 -21.393 -9.197 1.00 88.56 186 TYR A C 1
ATOM 1467 O O . TYR A 1 186 ? -3.412 -22.317 -9.505 1.00 88.56 186 TYR A O 1
ATOM 1475 N N . LYS A 1 187 ? -4.439 -21.072 -7.929 1.00 83.94 187 LYS A N 1
ATOM 1476 C CA . LYS A 1 187 ? -3.917 -21.792 -6.768 1.00 83.94 187 LYS A CA 1
ATOM 1477 C C . LYS A 1 187 ? -4.952 -21.771 -5.648 1.00 83.94 187 LYS A C 1
ATOM 1479 O O . LYS A 1 187 ? -5.213 -20.721 -5.069 1.00 83.94 187 LYS A O 1
ATOM 1484 N N . GLU A 1 188 ? -5.512 -22.932 -5.321 1.00 84.75 188 GLU A N 1
ATOM 1485 C CA . GLU A 1 188 ? -6.586 -23.067 -4.325 1.00 84.75 188 GLU A CA 1
ATOM 1486 C C . GLU A 1 188 ? -6.203 -22.490 -2.953 1.00 84.75 188 GLU A C 1
ATOM 1488 O O . GLU A 1 188 ? -6.997 -21.801 -2.317 1.00 84.75 188 GLU A O 1
ATOM 1493 N N . SER A 1 189 ? -4.940 -22.653 -2.540 1.00 78.06 189 SER A N 1
ATOM 1494 C CA . SER A 1 189 ? -4.440 -22.111 -1.270 1.00 78.06 189 SER A CA 1
ATOM 1495 C C . SER A 1 189 ? -4.571 -20.586 -1.150 1.00 78.06 189 SER A C 1
ATOM 1497 O O . SER A 1 189 ? -4.537 -20.060 -0.042 1.00 78.06 189 SER A O 1
ATOM 1499 N N . MET A 1 190 ? -4.700 -19.862 -2.267 1.00 77.88 190 MET A N 1
ATOM 1500 C CA . MET A 1 190 ? -4.848 -18.404 -2.278 1.00 77.88 190 MET A CA 1
ATOM 1501 C C . MET A 1 190 ? -6.288 -17.957 -2.008 1.00 77.88 190 MET A C 1
ATOM 1503 O O . MET A 1 190 ? -6.485 -16.850 -1.516 1.00 77.88 190 MET A O 1
ATOM 1507 N N . CYS A 1 191 ? -7.293 -18.803 -2.253 1.00 75.62 191 CYS A N 1
ATOM 1508 C CA . CYS A 1 191 ? -8.709 -18.446 -2.104 1.00 75.62 191 CYS A CA 1
ATOM 1509 C C . CYS A 1 191 ? -9.106 -18.084 -0.664 1.00 75.62 191 CYS A C 1
ATOM 1511 O O . CYS A 1 191 ? -10.093 -17.387 -0.465 1.00 75.62 191 CYS A O 1
ATOM 1513 N N . HIS A 1 192 ? -8.349 -18.549 0.332 1.00 71.12 192 HIS A N 1
ATOM 1514 C CA . HIS A 1 192 ? -8.580 -18.232 1.746 1.00 71.12 192 HIS A CA 1
ATOM 1515 C C . HIS A 1 192 ? -7.741 -17.047 2.250 1.00 71.12 192 HIS A C 1
ATOM 1517 O O . HIS A 1 192 ? -8.035 -16.480 3.302 1.00 71.12 192 HIS A O 1
ATOM 1523 N N . ILE A 1 193 ? -6.678 -16.693 1.520 1.00 66.50 193 ILE A N 1
ATOM 1524 C CA . ILE A 1 193 ? -5.746 -15.612 1.872 1.00 66.50 193 ILE A CA 1
ATOM 1525 C C . ILE A 1 193 ? -6.261 -14.268 1.350 1.00 66.50 193 ILE A C 1
ATOM 1527 O O . ILE A 1 193 ? -6.042 -13.235 1.989 1.00 66.50 193 ILE A O 1
ATOM 1531 N N . LEU A 1 194 ? -6.966 -14.289 0.221 1.00 59.91 194 LEU A N 1
ATOM 1532 C CA . LEU A 1 194 ? -7.595 -13.148 -0.442 1.00 59.91 194 LEU A CA 1
ATOM 1533 C C . LEU A 1 194 ? -8.965 -12.872 0.184 1.00 59.91 194 LEU A C 1
ATOM 1535 O O . LEU A 1 194 ? -9.134 -11.745 0.709 1.00 59.91 194 LEU A O 1
#

Foldseek 3Di:
DADEAEFFAPCNVVVCVVVVPPLLRHQEYEAFFDDRRRHVRPLVSVLVNVVVQRQEEHEYEEAPVCVVVVVVCCVPPDPCVRYPYHYFYADQAAKDFGDDDPFWTKIWGFFAAPGRGTKIKIWTDQFFWAFDPVLCVVQVDDPVCVVVLSVQDWDAHPVRDTHGSVVGTDRPDDIDMDMGDDHHDDDPVCVVVD

pLDDT: mean 91.03, std 7.63, range [54.47, 98.69]